Protein AF-A0A4R1FQ62-F1 (afdb_monomer)

Mean predicted aligned error: 11.01 Å

Sequence (201 aa):
MIPEVPPRLAVELVPKTRSQINLRSELPDREWKRLRGIVCEAAGNRCEICGDAGRRAPDCNAVWEYDDERLIQRLVRLEALCPACHAAKHIGPEIAQGRREQTVCHLAAVNGWTPQHTELYLERQFDQWSVRSTKQWTFDLAALARYGPPLPPSTRRKRCTECRELHPPDKLTAVAAKRLLCAGCRAQAPTDPATGDAPNV

Structure (mmCIF, N/CA/C/O backbone):
data_AF-A0A4R1FQ62-F1
#
_entry.id   AF-A0A4R1FQ62-F1
#
loop_
_atom_site.group_PDB
_atom_site.id
_atom_site.type_symbol
_atom_site.label_atom_id
_atom_site.label_alt_id
_atom_site.label_comp_id
_atom_site.label_asym_id
_atom_site.label_entity_id
_atom_site.label_seq_id
_atom_site.pdbx_PDB_ins_code
_atom_site.Cartn_x
_atom_site.Cartn_y
_atom_site.Cartn_z
_atom_site.occupancy
_atom_site.B_iso_or_equiv
_atom_site.auth_seq_id
_atom_site.auth_comp_id
_atom_site.auth_asym_id
_atom_site.auth_atom_id
_atom_site.pdbx_PDB_model_num
ATOM 1 N N . MET A 1 1 ? -8.699 -14.110 23.032 1.00 43.78 1 MET A N 1
ATOM 2 C CA . MET A 1 1 ? -8.241 -14.593 21.712 1.00 43.78 1 MET A CA 1
ATOM 3 C C . MET A 1 1 ? -8.837 -13.684 20.658 1.00 43.78 1 MET A C 1
ATOM 5 O O . MET A 1 1 ? -10.044 -13.489 20.682 1.00 43.78 1 MET A O 1
ATOM 9 N N . ILE A 1 2 ? -8.008 -13.066 19.817 1.00 52.41 2 ILE A N 1
ATOM 10 C CA . ILE A 1 2 ? -8.487 -12.262 18.685 1.00 52.41 2 ILE A CA 1
ATOM 11 C C . ILE A 1 2 ? -8.779 -13.265 17.560 1.00 52.41 2 ILE A C 1
ATOM 13 O O . ILE A 1 2 ? -7.860 -14.003 17.209 1.00 52.41 2 ILE A O 1
ATOM 17 N N . PRO A 1 3 ? -10.017 -13.380 17.056 1.00 47.44 3 PRO A N 1
ATOM 18 C CA . PRO A 1 3 ? -10.320 -14.305 15.970 1.00 47.44 3 PRO A CA 1
ATOM 19 C C . PRO A 1 3 ? -9.510 -13.933 14.718 1.00 47.44 3 PRO A C 1
ATOM 21 O O . PRO A 1 3 ? -9.460 -12.763 14.341 1.00 47.44 3 PRO A O 1
ATOM 24 N N . GLU A 1 4 ? -8.882 -14.927 14.080 1.00 65.62 4 GLU A N 1
ATOM 25 C CA . GLU A 1 4 ? -8.029 -14.789 12.884 1.00 65.62 4 GLU A CA 1
ATOM 26 C C . GLU A 1 4 ? -8.840 -14.552 11.598 1.00 65.62 4 GLU A C 1
ATOM 28 O O . GLU A 1 4 ? -8.621 -15.187 10.569 1.00 65.62 4 GLU A O 1
ATOM 33 N N . VAL A 1 5 ? -9.820 -13.650 11.634 1.00 74.31 5 VAL A N 1
ATOM 34 C CA . VAL A 1 5 ? -10.469 -13.198 10.401 1.00 74.31 5 VAL A CA 1
ATOM 35 C C . VAL A 1 5 ? -9.575 -12.122 9.786 1.00 74.31 5 VAL A C 1
ATOM 37 O O . VAL A 1 5 ? -9.301 -11.120 10.457 1.00 74.31 5 VAL A O 1
ATOM 40 N N . PRO A 1 6 ? -9.107 -12.291 8.536 1.00 85.00 6 PRO A N 1
ATOM 41 C CA . PRO A 1 6 ? -8.318 -11.267 7.871 1.00 85.00 6 PRO A CA 1
ATOM 42 C C . PRO A 1 6 ? -9.074 -9.931 7.844 1.00 85.00 6 PRO A C 1
ATOM 44 O O . PRO A 1 6 ? -10.283 -9.921 7.588 1.00 85.00 6 PRO A O 1
ATOM 47 N N . PRO A 1 7 ? -8.398 -8.796 8.095 1.00 92.88 7 PRO A N 1
ATOM 48 C CA . PRO A 1 7 ? -9.034 -7.492 7.990 1.00 92.88 7 PRO A CA 1
ATOM 49 C C . PRO A 1 7 ? -9.588 -7.265 6.587 1.00 92.88 7 PRO A C 1
ATOM 51 O O . PRO A 1 7 ? -8.945 -7.593 5.591 1.00 92.88 7 PRO A O 1
ATOM 54 N N . ARG A 1 8 ? -10.745 -6.606 6.507 1.00 95.31 8 ARG A N 1
ATOM 55 C CA . ARG A 1 8 ? -11.290 -6.122 5.235 1.00 95.31 8 ARG A CA 1
ATOM 56 C C . ARG A 1 8 ? -10.387 -5.042 4.628 1.00 95.31 8 ARG A C 1
ATOM 58 O O . ARG A 1 8 ? -10.142 -5.041 3.426 1.00 95.31 8 ARG A O 1
ATOM 65 N N . LEU A 1 9 ? -9.885 -4.135 5.464 1.00 96.62 9 LEU A N 1
ATOM 66 C CA . LEU A 1 9 ? -8.885 -3.121 5.146 1.00 96.62 9 LEU A CA 1
ATOM 67 C C . LEU A 1 9 ? -7.617 -3.400 5.950 1.00 96.62 9 LEU A C 1
ATOM 69 O O . LEU A 1 9 ? -7.556 -3.111 7.144 1.00 96.62 9 LEU A O 1
ATOM 73 N N . ALA A 1 10 ? -6.619 -3.975 5.285 1.00 95.44 10 ALA A N 1
ATOM 74 C CA . ALA A 1 10 ? -5.296 -4.194 5.852 1.00 95.44 10 ALA A CA 1
ATOM 75 C C . ALA A 1 10 ? -4.396 -2.968 5.646 1.00 95.44 10 ALA A C 1
ATOM 77 O O . ALA A 1 10 ? -4.440 -2.324 4.596 1.00 95.44 10 ALA A O 1
ATOM 78 N N . VAL A 1 11 ? -3.547 -2.689 6.631 1.00 94.81 11 VAL A N 1
ATOM 79 C CA . VAL A 1 11 ? -2.407 -1.780 6.499 1.00 94.81 11 VAL A CA 1
ATOM 80 C C . VAL A 1 11 ? -1.279 -2.517 5.770 1.00 94.81 11 VAL A C 1
ATOM 82 O O . VAL A 1 11 ? -0.979 -3.665 6.080 1.00 94.81 11 VAL A O 1
ATOM 85 N N . GLU A 1 12 ? -0.638 -1.851 4.813 1.00 90.88 12 GLU A N 1
ATOM 86 C CA . GLU A 1 12 ? 0.436 -2.394 3.977 1.00 90.88 12 GLU A CA 1
ATOM 87 C C . GLU A 1 12 ? 1.660 -1.474 4.049 1.00 90.88 12 GLU A C 1
ATOM 89 O O . GLU A 1 12 ? 1.946 -0.684 3.149 1.00 90.88 12 GLU A O 1
ATOM 94 N N . LEU A 1 13 ? 2.405 -1.562 5.153 1.00 89.81 13 LEU A N 1
ATOM 95 C CA . LEU A 1 13 ? 3.617 -0.766 5.326 1.00 89.81 13 LEU A CA 1
ATOM 96 C C . LEU A 1 13 ? 4.760 -1.315 4.463 1.00 89.81 13 LEU A C 1
ATOM 98 O O . LEU A 1 13 ? 5.290 -2.400 4.708 1.00 89.81 13 LEU A O 1
ATOM 102 N N . VAL A 1 14 ? 5.194 -0.526 3.481 1.00 86.75 14 VAL A N 1
ATOM 103 C CA . VAL A 1 14 ? 6.364 -0.845 2.652 1.00 86.75 14 VAL A CA 1
ATOM 104 C C . VAL A 1 14 ? 7.655 -0.647 3.470 1.00 86.75 14 VAL A C 1
ATOM 106 O O . VAL A 1 14 ? 7.826 0.421 4.073 1.00 86.75 14 VAL A O 1
ATOM 109 N N . PRO A 1 15 ? 8.588 -1.623 3.499 1.00 86.06 15 PRO A N 1
ATOM 110 C CA . PRO A 1 15 ? 9.855 -1.508 4.229 1.00 86.06 15 PRO A CA 1
ATOM 111 C C . PRO A 1 15 ? 10.639 -0.231 3.887 1.00 86.06 15 PRO A C 1
ATOM 113 O O . PRO A 1 15 ? 10.670 0.184 2.729 1.00 86.06 15 PRO A O 1
ATOM 116 N N . LYS A 1 16 ? 11.331 0.387 4.859 1.00 80.44 16 LYS A N 1
ATOM 117 C CA . LYS A 1 16 ? 12.087 1.647 4.646 1.00 80.44 16 LYS A CA 1
ATOM 118 C C . LYS A 1 16 ? 13.131 1.549 3.541 1.00 80.44 16 LYS A C 1
ATOM 120 O O . LYS A 1 16 ? 13.270 2.480 2.754 1.00 80.44 16 LYS A O 1
ATOM 125 N N . THR A 1 17 ? 13.830 0.419 3.450 1.00 71.81 17 THR A N 1
ATOM 126 C CA . THR A 1 17 ? 14.802 0.140 2.378 1.00 71.81 17 THR A CA 1
ATOM 127 C C . THR A 1 17 ? 14.170 0.184 0.985 1.00 71.81 17 THR A C 1
ATOM 129 O O . THR A 1 17 ? 14.881 0.276 -0.014 1.00 71.81 17 THR A O 1
ATOM 132 N N . ARG A 1 18 ? 12.834 0.155 0.910 1.00 68.81 18 ARG A N 1
ATOM 133 C CA . ARG A 1 18 ? 12.030 0.173 -0.309 1.00 68.81 18 ARG A CA 1
ATOM 134 C C . ARG A 1 18 ? 11.031 1.329 -0.397 1.00 68.81 18 ARG A C 1
ATOM 136 O O . ARG A 1 18 ? 10.390 1.469 -1.428 1.00 68.81 18 ARG A O 1
ATOM 143 N N . SER A 1 19 ? 10.930 2.217 0.594 1.00 59.12 19 SER A N 1
ATOM 144 C CA . SER A 1 19 ? 9.923 3.294 0.584 1.00 59.12 19 SER A CA 1
ATOM 145 C C . SER A 1 19 ? 10.127 4.329 -0.535 1.00 59.12 19 SER A C 1
ATOM 147 O O . SER A 1 19 ? 9.181 5.009 -0.927 1.00 59.12 19 SER A O 1
ATOM 149 N N . GLN A 1 20 ? 11.347 4.429 -1.080 1.00 48.03 20 GLN A N 1
ATOM 150 C CA . GLN A 1 20 ? 11.678 5.296 -2.219 1.00 48.03 20 GLN A CA 1
ATOM 151 C 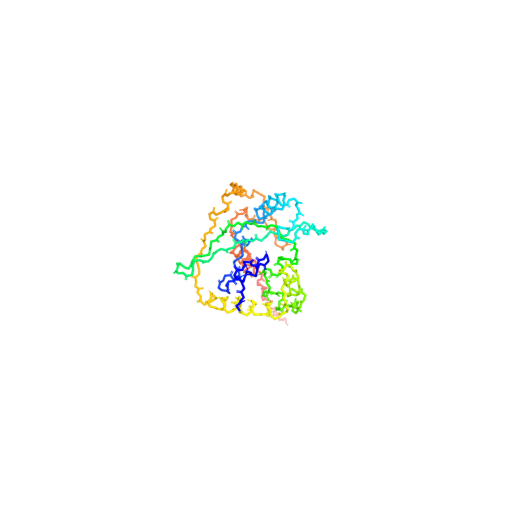C . GLN A 1 20 ? 11.382 4.660 -3.590 1.00 48.03 20 GLN A C 1
ATOM 153 O O . GLN A 1 20 ? 11.403 5.371 -4.593 1.00 48.03 20 GLN A O 1
ATOM 158 N N . ILE A 1 21 ? 11.109 3.349 -3.637 1.00 53.91 21 ILE A N 1
ATOM 159 C CA . ILE A 1 21 ? 10.811 2.577 -4.849 1.00 53.91 21 ILE A CA 1
ATOM 160 C C . ILE A 1 21 ? 9.346 2.146 -4.759 1.00 53.91 21 ILE A C 1
ATOM 162 O O . ILE A 1 21 ? 9.010 1.130 -4.157 1.00 53.91 21 ILE A O 1
ATOM 166 N N . ASN A 1 22 ? 8.449 2.954 -5.320 1.00 67.19 22 ASN A N 1
ATOM 167 C CA . ASN A 1 22 ? 7.049 2.571 -5.479 1.00 67.19 22 ASN A CA 1
ATOM 168 C C . ASN A 1 22 ? 6.823 2.061 -6.909 1.00 67.19 22 ASN A C 1
ATOM 170 O O . ASN A 1 22 ? 7.523 2.452 -7.836 1.00 67.19 22 ASN A O 1
ATOM 174 N N . LEU A 1 23 ? 5.829 1.194 -7.124 1.00 74.56 23 LEU A N 1
ATOM 175 C CA . LEU A 1 23 ? 5.559 0.652 -8.466 1.00 74.56 23 LEU A CA 1
ATOM 176 C C . LEU A 1 23 ? 5.352 1.758 -9.514 1.00 74.56 23 LEU A C 1
ATOM 178 O O . LEU A 1 23 ? 5.747 1.623 -10.668 1.00 74.56 23 LEU A O 1
ATOM 182 N N . ARG A 1 24 ? 4.784 2.890 -9.091 1.00 76.44 24 ARG A N 1
ATOM 183 C CA . ARG A 1 24 ? 4.620 4.078 -9.927 1.00 76.44 24 ARG A CA 1
ATOM 184 C C . ARG A 1 24 ? 5.957 4.693 -10.368 1.00 76.44 24 ARG A C 1
ATOM 186 O O . ARG A 1 24 ? 6.011 5.215 -11.472 1.00 76.44 24 ARG A O 1
ATOM 193 N N . SER A 1 25 ? 7.012 4.663 -9.554 1.00 74.81 25 SER A N 1
ATOM 194 C CA . SER A 1 25 ? 8.337 5.197 -9.903 1.00 74.81 25 SER A CA 1
ATOM 195 C C . SER A 1 25 ? 9.124 4.264 -10.821 1.00 74.81 25 SER A C 1
ATOM 197 O O . SER A 1 25 ? 10.005 4.722 -11.551 1.00 74.81 25 SER A O 1
ATOM 199 N N . GLU A 1 26 ? 8.777 2.977 -10.820 1.00 75.69 26 GLU A N 1
ATOM 200 C CA . GLU A 1 26 ? 9.368 1.965 -11.701 1.00 75.69 26 GLU A CA 1
ATOM 201 C C . GLU A 1 26 ? 8.741 1.941 -13.101 1.00 75.69 26 GLU A C 1
ATOM 203 O O . GLU A 1 26 ? 9.314 1.377 -14.032 1.00 75.69 26 GLU A O 1
ATOM 208 N N . LEU A 1 27 ? 7.584 2.584 -13.280 1.00 77.56 27 LEU A N 1
ATOM 209 C CA . LEU A 1 27 ? 6.846 2.594 -14.539 1.00 77.56 27 LEU A CA 1
ATOM 210 C C . LEU A 1 27 ? 6.807 3.996 -15.165 1.00 77.56 27 LEU A C 1
ATOM 212 O O . LEU A 1 27 ? 6.726 4.999 -14.455 1.00 77.56 27 LEU A O 1
ATOM 216 N N . PRO A 1 28 ? 6.797 4.107 -16.507 1.00 79.19 28 PRO A N 1
ATOM 217 C CA . PRO A 1 28 ? 6.480 5.369 -17.165 1.00 79.19 28 PRO A CA 1
ATOM 218 C C . PRO A 1 28 ? 5.095 5.881 -16.744 1.00 79.19 28 PRO A C 1
ATOM 220 O O . PRO A 1 28 ? 4.142 5.107 -16.659 1.00 79.19 28 PRO A O 1
ATOM 223 N N . ASP A 1 29 ? 4.932 7.200 -16.589 1.00 81.25 29 ASP A N 1
ATOM 224 C CA . ASP A 1 29 ? 3.647 7.816 -16.203 1.00 81.25 29 ASP A CA 1
ATOM 225 C C . ASP A 1 29 ? 2.470 7.359 -17.080 1.00 81.25 29 ASP A C 1
ATOM 227 O O . ASP A 1 29 ? 1.344 7.212 -16.606 1.00 81.25 29 ASP A O 1
ATOM 231 N N . ARG A 1 30 ? 2.715 7.172 -18.384 1.00 84.31 30 ARG A N 1
ATOM 232 C CA . ARG A 1 30 ? 1.698 6.726 -19.348 1.00 84.31 30 ARG A CA 1
ATOM 233 C C . ARG A 1 30 ? 1.251 5.294 -19.060 1.00 84.31 30 ARG A C 1
ATOM 235 O O . ARG A 1 30 ? 0.060 5.008 -19.147 1.00 84.31 30 ARG A O 1
ATOM 242 N N . GLU A 1 31 ? 2.194 4.437 -18.691 1.00 85.94 31 GLU A N 1
ATOM 243 C CA . GLU A 1 31 ? 1.923 3.053 -18.324 1.00 85.94 31 GLU A CA 1
ATOM 244 C C . GLU A 1 31 ? 1.170 2.985 -16.997 1.00 85.94 31 GLU A C 1
ATOM 246 O O . GLU A 1 31 ? 0.127 2.343 -16.917 1.00 85.94 31 GLU A O 1
ATOM 251 N N . TRP A 1 32 ? 1.599 3.753 -15.991 1.00 88.31 32 TRP A N 1
ATOM 252 C CA . TRP A 1 32 ? 0.876 3.843 -14.722 1.00 88.31 32 TRP A CA 1
ATOM 253 C C . TRP A 1 32 ? -0.571 4.322 -14.906 1.00 88.31 32 TRP A C 1
ATOM 255 O O . TRP A 1 32 ? -1.501 3.750 -14.340 1.00 88.31 32 TRP A O 1
ATOM 265 N N . LYS A 1 33 ? -0.788 5.348 -15.741 1.00 89.81 33 LYS A N 1
ATOM 266 C CA . LYS A 1 33 ? -2.138 5.837 -16.065 1.00 89.81 33 LYS A CA 1
ATOM 267 C C . LYS A 1 33 ? -2.988 4.780 -16.765 1.00 89.81 33 LYS A C 1
ATOM 269 O O . LYS A 1 33 ? -4.169 4.676 -16.444 1.00 89.81 33 LYS A O 1
ATOM 274 N N . ARG A 1 34 ? -2.407 4.006 -17.691 1.00 92.06 34 ARG A N 1
ATOM 275 C CA . ARG A 1 34 ? -3.094 2.895 -18.367 1.00 92.06 34 ARG A CA 1
ATOM 276 C C . ARG A 1 34 ? -3.533 1.834 -17.362 1.00 92.06 34 ARG A C 1
ATOM 278 O O . ARG A 1 34 ? -4.709 1.489 -17.334 1.00 92.06 34 ARG A O 1
ATOM 285 N N . LEU A 1 35 ? -2.607 1.362 -16.527 1.00 92.44 35 LEU A N 1
ATOM 286 C CA . LEU A 1 35 ? -2.876 0.342 -15.513 1.00 92.44 35 LEU A CA 1
ATOM 287 C C . LEU A 1 35 ? -3.952 0.802 -14.528 1.00 92.44 35 LEU A C 1
ATOM 289 O O . LEU A 1 35 ? -4.921 0.082 -14.304 1.00 92.44 35 LEU A O 1
ATOM 293 N N . ARG A 1 36 ? -3.841 2.036 -14.016 1.00 93.31 36 ARG A N 1
ATOM 294 C CA . ARG A 1 36 ? -4.876 2.632 -13.163 1.00 93.31 36 ARG A CA 1
ATOM 295 C C . ARG A 1 36 ? -6.236 2.664 -13.860 1.00 93.31 36 ARG A C 1
ATOM 297 O O . ARG A 1 36 ? -7.226 2.338 -13.225 1.00 93.31 36 ARG A O 1
ATOM 304 N N . GLY A 1 37 ? -6.291 3.051 -15.137 1.00 92.94 37 GLY A N 1
ATOM 305 C CA . GLY A 1 37 ? -7.535 3.072 -15.911 1.00 92.94 37 GLY A CA 1
ATOM 306 C C . GLY A 1 37 ? -8.213 1.704 -15.951 1.00 92.94 37 GLY A C 1
ATOM 307 O O . GLY A 1 37 ? -9.368 1.599 -15.559 1.00 92.94 37 GLY A O 1
ATOM 308 N N . ILE A 1 38 ? -7.460 0.661 -16.317 1.00 94.38 38 ILE A N 1
ATOM 309 C CA . ILE A 1 38 ? -7.949 -0.728 -16.368 1.00 94.38 38 ILE A CA 1
ATOM 310 C C . ILE A 1 38 ? -8.510 -1.163 -15.011 1.00 94.38 38 ILE A C 1
ATOM 312 O O . ILE A 1 38 ? -9.606 -1.708 -14.935 1.00 94.38 38 ILE A O 1
ATOM 316 N N . VAL A 1 39 ? -7.760 -0.915 -13.936 1.00 95.69 39 VAL A N 1
ATOM 317 C CA . VAL A 1 39 ? -8.125 -1.345 -12.580 1.00 95.69 39 VAL A CA 1
ATOM 318 C C . VAL A 1 39 ? -9.359 -0.597 -12.075 1.00 95.69 39 VAL A C 1
ATOM 320 O O . VAL A 1 39 ? -10.301 -1.220 -11.594 1.00 95.69 39 VAL A O 1
ATOM 323 N N . CYS A 1 40 ? -9.397 0.731 -12.219 1.00 94.25 40 CYS A N 1
ATOM 324 C CA . CYS A 1 40 ? -10.543 1.531 -11.790 1.00 94.25 40 CYS A CA 1
ATOM 325 C C . CYS A 1 40 ? -11.810 1.208 -12.591 1.00 94.25 40 CYS A C 1
ATOM 327 O O . CYS A 1 40 ? -12.888 1.154 -12.006 1.00 94.25 40 CYS A O 1
ATOM 329 N N . GLU A 1 41 ? -11.696 0.988 -13.903 1.00 94.56 41 GLU A N 1
ATOM 330 C CA . GLU A 1 41 ? -12.830 0.618 -14.754 1.00 94.56 41 GLU A CA 1
ATOM 331 C C . GLU A 1 41 ? -13.373 -0.767 -14.395 1.00 94.56 41 GLU A C 1
ATOM 333 O O . GLU A 1 41 ? -14.579 -0.911 -14.193 1.00 94.56 41 GLU A O 1
ATOM 338 N N . ALA A 1 42 ? -12.492 -1.756 -14.206 1.00 95.44 42 ALA A N 1
ATOM 339 C CA . ALA A 1 42 ? -12.875 -3.096 -13.764 1.00 95.44 42 ALA A CA 1
ATOM 340 C C . ALA A 1 42 ? -13.583 -3.088 -12.396 1.00 95.44 42 ALA A C 1
ATOM 342 O O . ALA A 1 42 ? -14.499 -3.875 -12.171 1.00 95.44 42 ALA A O 1
ATOM 343 N N . ALA A 1 43 ? -13.212 -2.164 -11.504 1.00 95.88 43 ALA A N 1
ATOM 344 C CA . ALA A 1 43 ? -13.868 -1.960 -10.212 1.00 95.88 43 ALA A CA 1
ATOM 345 C C . ALA A 1 43 ? -15.157 -1.109 -10.289 1.00 95.88 43 ALA A C 1
ATOM 347 O O . ALA A 1 43 ? -15.688 -0.690 -9.258 1.00 95.88 43 ALA A O 1
ATOM 348 N N . GLY A 1 44 ? -15.654 -0.777 -11.487 1.00 95.50 44 GLY A N 1
ATOM 349 C CA . GLY A 1 44 ? -16.833 0.079 -11.661 1.00 95.50 44 GLY A CA 1
ATOM 350 C C . GLY A 1 44 ? -16.642 1.494 -11.102 1.00 95.50 44 GLY A C 1
ATOM 351 O O . GLY A 1 44 ? -17.607 2.126 -10.672 1.00 95.50 44 GLY A O 1
ATOM 352 N N . ASN A 1 45 ? -15.396 1.979 -11.072 1.00 95.00 45 ASN A N 1
ATOM 353 C CA . ASN A 1 45 ? -14.964 3.228 -10.441 1.00 95.00 45 ASN A CA 1
ATOM 354 C C . ASN A 1 45 ? -15.352 3.343 -8.957 1.00 95.00 45 ASN A C 1
ATOM 356 O O . ASN A 1 45 ? -15.660 4.431 -8.470 1.00 95.00 45 ASN A O 1
ATOM 360 N N . ARG A 1 46 ? -15.315 2.225 -8.227 1.00 96.50 46 ARG A N 1
ATOM 361 C CA . ARG A 1 46 ? -15.571 2.165 -6.784 1.00 96.50 46 ARG A CA 1
ATOM 362 C C . ARG A 1 46 ? -14.377 1.587 -6.044 1.00 96.50 46 ARG A C 1
ATOM 364 O O . ARG A 1 46 ? -13.563 0.869 -6.612 1.00 96.50 46 ARG A O 1
ATOM 371 N N . CYS A 1 47 ? -14.280 1.914 -4.762 1.00 97.31 47 CYS A N 1
ATOM 372 C CA . CYS A 1 47 ? -13.322 1.288 -3.867 1.00 97.31 47 CYS A CA 1
ATOM 373 C C . CYS A 1 47 ? -13.630 -0.209 -3.736 1.00 97.31 47 CYS A C 1
ATOM 375 O O . CYS A 1 47 ? -14.711 -0.568 -3.274 1.00 97.31 47 CYS A O 1
ATOM 377 N N . GLU A 1 48 ? -12.671 -1.070 -4.063 1.00 97.69 48 GLU A N 1
ATOM 378 C CA . GLU A 1 48 ? -12.800 -2.526 -3.910 1.00 97.69 48 GLU A CA 1
ATOM 379 C C . GLU A 1 48 ? -12.930 -2.953 -2.441 1.00 97.69 48 GLU A C 1
ATOM 381 O O . GLU A 1 48 ? -13.465 -4.018 -2.145 1.00 97.69 48 GLU A O 1
ATOM 386 N N . ILE A 1 49 ? -12.479 -2.109 -1.506 1.00 96.88 49 ILE A N 1
ATOM 387 C CA . ILE A 1 49 ? -12.541 -2.396 -0.072 1.00 96.88 49 ILE A CA 1
ATOM 388 C C . ILE A 1 49 ? -13.867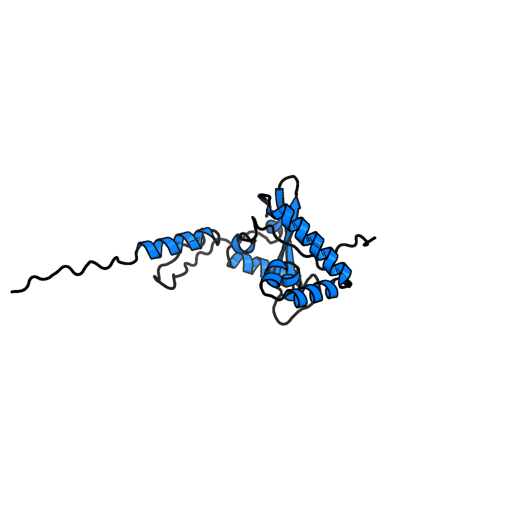 -1.941 0.523 1.00 96.88 49 ILE A C 1
ATOM 390 O O . ILE A 1 49 ? -14.632 -2.769 1.010 1.00 96.88 49 ILE A O 1
ATOM 394 N N . CYS A 1 50 ? -14.162 -0.639 0.521 1.00 96.62 50 CYS A N 1
ATOM 395 C CA . CYS A 1 50 ? -15.336 -0.095 1.213 1.00 96.62 50 CYS A CA 1
ATOM 396 C C . CYS A 1 50 ? -16.559 0.121 0.305 1.00 96.62 50 CYS A C 1
ATOM 398 O O . CYS A 1 50 ? -17.642 0.385 0.817 1.00 96.62 50 CYS A O 1
ATOM 400 N N . GLY A 1 51 ? -16.416 0.002 -1.020 1.00 95.62 51 GLY A N 1
ATOM 401 C CA . GLY A 1 51 ? -17.494 0.226 -1.994 1.00 95.62 51 GLY A CA 1
ATOM 402 C C . GLY A 1 51 ? -17.778 1.696 -2.329 1.00 95.62 51 GLY A C 1
ATOM 403 O O . GLY A 1 51 ? -18.627 1.976 -3.182 1.00 95.62 51 GLY A O 1
ATOM 404 N N . ASP A 1 52 ? -17.080 2.640 -1.688 1.00 93.56 52 ASP A N 1
ATOM 405 C CA . ASP A 1 52 ? -17.265 4.073 -1.922 1.00 93.56 52 ASP A CA 1
ATOM 406 C C . ASP A 1 52 ? -16.914 4.451 -3.371 1.00 93.56 52 ASP A C 1
ATOM 408 O O . ASP A 1 52 ? -15.840 4.113 -3.871 1.00 93.56 52 ASP A O 1
ATOM 412 N N . ALA A 1 53 ? -17.828 5.155 -4.041 1.00 88.69 53 ALA A N 1
ATOM 413 C CA . ALA A 1 53 ? -17.597 5.725 -5.369 1.00 88.69 53 ALA A CA 1
ATOM 414 C C . ALA A 1 53 ? -16.862 7.071 -5.302 1.00 88.69 53 ALA A C 1
ATOM 416 O O . ALA A 1 53 ? -16.243 7.487 -6.279 1.00 88.69 53 ALA A O 1
ATOM 417 N N . GLY A 1 54 ? -16.930 7.761 -4.158 1.00 82.69 54 GLY A N 1
ATOM 418 C CA . GLY A 1 54 ? -16.377 9.094 -3.979 1.00 82.69 54 GLY A CA 1
ATOM 419 C C . GLY A 1 54 ? -16.861 10.112 -5.023 1.00 82.69 54 GLY A C 1
ATOM 420 O O . GLY A 1 54 ? -17.806 9.900 -5.779 1.00 82.69 54 GLY A O 1
ATOM 421 N N . ARG A 1 55 ? -16.191 11.270 -5.058 1.00 80.50 55 ARG A N 1
ATOM 422 C CA . ARG A 1 55 ? -16.357 12.293 -6.118 1.00 80.50 55 ARG A CA 1
ATOM 423 C C . ARG A 1 55 ? -15.253 12.242 -7.173 1.00 80.50 55 ARG A C 1
ATOM 425 O O . ARG A 1 55 ? -15.346 12.900 -8.204 1.00 80.50 55 ARG A O 1
ATOM 432 N N . ARG A 1 56 ? -14.163 11.540 -6.873 1.00 83.25 56 ARG A N 1
ATOM 433 C CA . ARG A 1 56 ? -12.985 11.392 -7.728 1.00 83.25 56 ARG A CA 1
ATOM 434 C C . ARG A 1 56 ? -12.782 9.909 -7.985 1.00 83.25 56 ARG A C 1
ATOM 436 O O . ARG A 1 56 ? -13.054 9.105 -7.100 1.00 83.25 56 ARG A O 1
ATOM 443 N N . ALA A 1 57 ? -12.273 9.580 -9.168 1.00 83.31 57 ALA A N 1
ATOM 444 C CA . ALA A 1 57 ? -11.934 8.205 -9.509 1.00 83.31 57 ALA A CA 1
ATOM 445 C C . ALA A 1 57 ? -10.952 7.606 -8.477 1.00 83.31 57 ALA A C 1
ATOM 447 O O . ALA A 1 57 ? -10.056 8.340 -8.038 1.00 83.31 57 ALA A O 1
ATOM 448 N N . PRO A 1 58 ? -11.074 6.308 -8.141 1.00 93.06 58 PRO A N 1
ATOM 449 C CA . PRO A 1 58 ? -10.208 5.642 -7.171 1.00 93.06 58 PRO A CA 1
ATOM 450 C C . PRO A 1 58 ? -8.710 5.798 -7.468 1.00 93.06 58 PRO A C 1
ATOM 452 O O . PRO A 1 58 ? -8.281 5.987 -8.612 1.00 93.06 58 PRO A O 1
ATOM 455 N N . ASP A 1 59 ? -7.892 5.702 -6.432 1.00 91.75 59 ASP A N 1
ATOM 456 C CA . ASP A 1 59 ? -6.455 5.509 -6.560 1.00 91.75 59 ASP A CA 1
ATOM 457 C C . ASP A 1 59 ? -6.147 4.045 -6.892 1.00 91.75 59 ASP A C 1
ATOM 459 O O . ASP A 1 59 ? -6.947 3.152 -6.625 1.00 91.75 59 ASP A O 1
ATOM 463 N N . CYS A 1 60 ? -4.987 3.799 -7.501 1.00 92.62 60 CYS A N 1
ATOM 464 C CA . CYS A 1 60 ? -4.518 2.451 -7.814 1.00 92.62 60 CYS A CA 1
ATOM 465 C C . CYS A 1 60 ? -3.461 2.050 -6.787 1.00 92.62 60 CYS A C 1
ATOM 467 O O . CYS A 1 60 ? -2.364 2.613 -6.792 1.00 92.62 60 CYS A O 1
ATOM 469 N N . ASN A 1 61 ? -3.781 1.083 -5.931 1.00 93.75 61 ASN A N 1
ATOM 470 C CA . ASN A 1 61 ? -2.839 0.497 -4.987 1.00 93.75 61 ASN A CA 1
ATOM 471 C C . ASN A 1 61 ? -2.172 -0.746 -5.587 1.00 93.75 61 ASN A C 1
ATOM 473 O O . ASN A 1 61 ? -2.792 -1.488 -6.348 1.00 93.75 61 ASN A O 1
ATOM 477 N N . ALA A 1 62 ? -0.910 -0.973 -5.231 1.00 91.75 62 ALA A N 1
ATOM 478 C CA . ALA A 1 62 ? -0.208 -2.217 -5.513 1.00 91.75 62 ALA A CA 1
ATOM 479 C C . ALA A 1 62 ? -0.270 -3.112 -4.272 1.00 91.75 62 ALA A C 1
ATOM 481 O O . ALA A 1 62 ? 0.218 -2.712 -3.219 1.00 91.75 62 ALA A O 1
ATOM 482 N N . VAL A 1 63 ? -0.853 -4.302 -4.414 1.00 92.56 63 VAL A N 1
ATOM 483 C CA . VAL A 1 63 ? -0.972 -5.295 -3.341 1.00 92.56 63 VAL A CA 1
ATOM 484 C C . VAL A 1 63 ? 0.259 -6.190 -3.358 1.00 92.56 63 VAL A C 1
ATOM 486 O O . VAL A 1 63 ? 0.578 -6.783 -4.395 1.00 92.56 63 VAL A O 1
ATOM 489 N N . TRP A 1 64 ? 0.928 -6.308 -2.213 1.00 91.44 64 TRP A N 1
ATOM 490 C CA . TRP A 1 64 ? 2.195 -7.027 -2.080 1.00 91.44 64 TRP A CA 1
ATOM 491 C C . TRP A 1 64 ? 2.084 -8.250 -1.179 1.00 91.44 64 TRP A C 1
ATOM 493 O O . TRP A 1 64 ? 1.436 -8.216 -0.137 1.00 91.44 64 TRP A O 1
ATOM 503 N N . GLU A 1 65 ? 2.809 -9.293 -1.554 1.00 92.19 65 GLU A N 1
ATOM 504 C CA . GLU A 1 65 ? 3.153 -10.424 -0.701 1.00 92.19 65 GLU A CA 1
ATOM 505 C C . GLU A 1 65 ? 4.655 -10.379 -0.400 1.00 92.19 65 GLU A C 1
ATOM 507 O O . GLU A 1 65 ? 5.453 -9.926 -1.228 1.00 92.19 65 GLU A O 1
ATOM 512 N N . TYR A 1 66 ? 5.042 -10.830 0.791 1.00 91.50 66 TYR A N 1
ATOM 513 C CA . TYR A 1 66 ? 6.427 -10.820 1.249 1.00 91.50 66 TYR A CA 1
ATOM 514 C C . TYR A 1 66 ? 6.863 -12.238 1.616 1.00 91.50 66 TYR A C 1
ATOM 516 O O . TYR A 1 66 ? 6.340 -12.825 2.560 1.00 91.50 66 TYR A O 1
ATOM 524 N N . ASP A 1 67 ? 7.849 -12.755 0.890 1.00 93.44 67 ASP A N 1
ATOM 525 C CA . ASP A 1 67 ? 8.594 -13.959 1.247 1.00 93.44 67 ASP A CA 1
ATOM 526 C C . ASP A 1 67 ? 9.779 -13.540 2.127 1.00 93.44 67 ASP A C 1
ATOM 528 O O . ASP A 1 67 ? 10.811 -13.074 1.637 1.00 93.44 67 ASP A O 1
ATOM 532 N N . ASP A 1 68 ? 9.591 -13.623 3.443 1.00 92.31 68 ASP A N 1
ATOM 533 C CA . ASP A 1 68 ? 10.556 -13.175 4.450 1.00 92.31 68 ASP A CA 1
ATOM 534 C C . ASP A 1 68 ? 11.830 -14.032 4.532 1.00 92.31 68 ASP A C 1
ATOM 536 O O . ASP A 1 68 ? 12.824 -13.551 5.091 1.00 92.31 68 ASP A O 1
ATOM 540 N N . GLU A 1 69 ? 11.802 -15.255 3.991 1.00 93.94 69 GLU A N 1
ATOM 541 C CA . GLU A 1 69 ? 12.935 -16.187 3.947 1.00 93.94 69 GLU A CA 1
ATOM 542 C C . GLU A 1 69 ? 13.818 -15.915 2.730 1.00 93.94 69 GLU A C 1
ATOM 544 O O . GLU A 1 69 ? 15.034 -15.768 2.853 1.00 93.94 69 GLU A O 1
ATOM 549 N N . ARG A 1 70 ? 13.203 -15.798 1.547 1.00 93.88 70 ARG A N 1
ATOM 550 C CA . ARG A 1 70 ? 13.908 -15.516 0.285 1.00 93.88 70 ARG A CA 1
ATOM 551 C C . ARG A 1 70 ? 14.118 -14.028 0.036 1.00 93.88 70 ARG A C 1
ATOM 553 O O . ARG A 1 70 ? 14.794 -13.661 -0.923 1.00 93.88 70 ARG A O 1
ATOM 560 N N . LEU A 1 71 ? 13.542 -13.178 0.884 1.00 92.62 71 LEU A N 1
ATOM 561 C CA . LEU A 1 71 ? 13.578 -11.722 0.779 1.00 92.62 71 LEU A CA 1
ATOM 562 C C . LEU A 1 71 ? 13.003 -11.228 -0.555 1.00 92.62 71 LEU A C 1
ATOM 564 O O . LEU A 1 71 ? 13.592 -10.381 -1.231 1.00 92.62 71 LEU A O 1
ATOM 568 N N . ILE A 1 72 ? 11.837 -11.750 -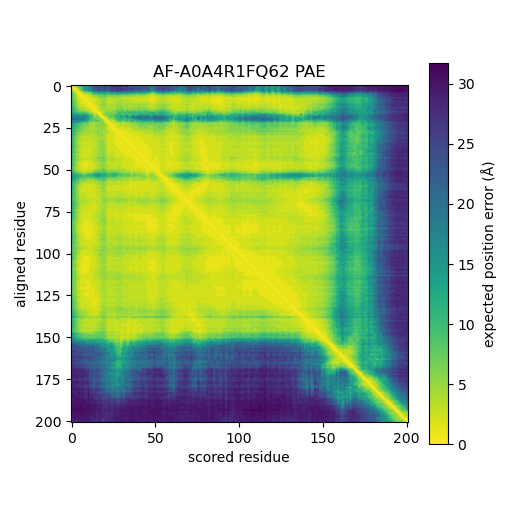0.946 1.00 90.25 72 ILE A N 1
ATOM 569 C CA . ILE A 1 72 ? 11.141 -11.370 -2.186 1.00 90.25 72 ILE A CA 1
ATOM 570 C C . ILE A 1 72 ? 9.868 -10.596 -1.844 1.00 90.25 72 ILE A C 1
ATOM 572 O O . ILE A 1 72 ? 9.012 -11.078 -1.109 1.00 90.25 72 ILE A O 1
ATOM 576 N N . GLN A 1 73 ? 9.728 -9.401 -2.412 1.00 89.75 73 GLN A N 1
ATOM 577 C CA . GLN A 1 73 ? 8.487 -8.635 -2.432 1.00 89.75 73 GLN A CA 1
ATOM 578 C C . GLN A 1 73 ? 7.794 -8.881 -3.777 1.00 89.75 73 GLN A C 1
ATOM 580 O O . GLN A 1 73 ? 8.264 -8.433 -4.828 1.00 89.75 73 GLN A O 1
ATOM 585 N N . ARG A 1 74 ? 6.680 -9.612 -3.754 1.00 90.06 74 ARG A N 1
ATOM 586 C CA . ARG A 1 74 ? 5.939 -10.017 -4.951 1.00 90.06 74 ARG A CA 1
ATOM 587 C C . ARG A 1 74 ? 4.692 -9.165 -5.127 1.00 90.06 74 ARG A C 1
ATOM 589 O O . ARG A 1 74 ? 3.870 -9.057 -4.220 1.00 90.06 74 ARG A O 1
ATOM 596 N N . LEU A 1 75 ? 4.530 -8.582 -6.312 1.00 90.69 75 LEU A N 1
ATOM 597 C CA . LEU A 1 75 ? 3.274 -7.957 -6.705 1.00 90.69 75 LEU A CA 1
ATOM 598 C C . LEU A 1 75 ? 2.228 -9.056 -6.877 1.00 90.69 75 LEU A C 1
ATOM 600 O O . LEU A 1 75 ? 2.394 -9.946 -7.708 1.00 90.69 75 LEU A O 1
ATOM 604 N N . VAL A 1 76 ? 1.135 -8.973 -6.129 1.00 93.94 76 VAL A N 1
ATOM 605 C CA . VAL A 1 76 ? 0.019 -9.918 -6.244 1.00 93.94 76 VAL A CA 1
ATOM 606 C C . VAL A 1 76 ? -0.968 -9.430 -7.289 1.00 93.94 76 VAL A C 1
ATOM 608 O O . VAL A 1 76 ? -1.352 -10.182 -8.185 1.00 93.94 76 VAL A O 1
ATOM 611 N N . ARG A 1 77 ? -1.393 -8.170 -7.169 1.00 94.75 77 ARG A N 1
ATOM 612 C CA . ARG A 1 77 ? -2.321 -7.490 -8.078 1.00 94.75 77 ARG A CA 1
ATOM 613 C C . ARG A 1 77 ? -2.300 -5.983 -7.830 1.00 94.75 77 ARG A C 1
ATOM 615 O O . ARG A 1 77 ? -1.749 -5.508 -6.843 1.00 94.75 77 ARG A O 1
ATOM 622 N N . LEU A 1 78 ? -2.944 -5.251 -8.721 1.00 95.00 78 LEU A N 1
ATOM 623 C CA . LEU A 1 78 ? -3.383 -3.883 -8.495 1.00 95.00 78 LEU A CA 1
ATOM 624 C C . LEU A 1 78 ? -4.840 -3.874 -8.027 1.00 95.00 78 LEU A C 1
ATOM 626 O O . LEU A 1 78 ? -5.600 -4.783 -8.374 1.00 95.00 78 LEU A O 1
ATOM 630 N N . GLU A 1 79 ? -5.219 -2.846 -7.278 1.00 96.12 79 GLU A N 1
ATOM 631 C CA . GLU A 1 79 ? -6.587 -2.657 -6.792 1.00 96.12 79 GLU A CA 1
ATOM 632 C C . GLU A 1 79 ? -6.991 -1.176 -6.762 1.00 96.12 79 GLU A C 1
ATOM 634 O O . GLU A 1 79 ? -6.147 -0.291 -6.597 1.00 96.12 79 GLU A O 1
ATOM 639 N N . ALA A 1 80 ? -8.283 -0.902 -6.918 1.00 97.19 80 ALA A N 1
ATOM 640 C CA . ALA A 1 80 ? -8.871 0.429 -6.900 1.00 97.19 80 ALA A CA 1
ATOM 641 C C . ALA A 1 80 ? -9.358 0.789 -5.489 1.00 97.19 80 ALA A C 1
ATOM 643 O O . ALA A 1 80 ? -10.258 0.146 -4.950 1.00 97.19 80 ALA A O 1
ATOM 644 N N . LEU A 1 81 ? -8.805 1.847 -4.891 1.00 97.00 81 LEU A N 1
ATOM 645 C CA . LEU A 1 81 ? -9.138 2.287 -3.533 1.00 97.00 81 LEU A CA 1
ATOM 646 C C . LE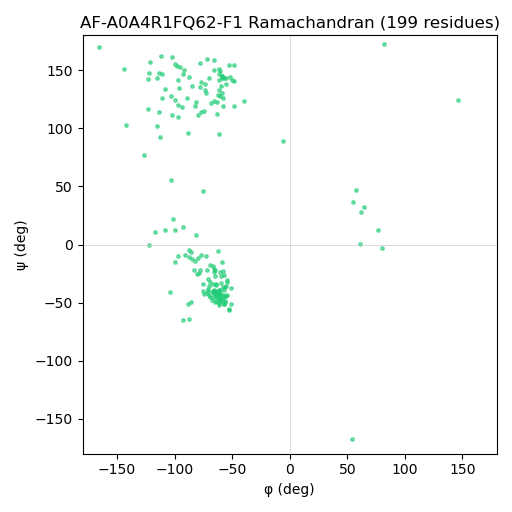U A 1 81 ? -9.627 3.733 -3.504 1.00 97.00 81 LEU A C 1
ATOM 648 O O . LEU A 1 81 ? -9.088 4.594 -4.196 1.00 97.00 81 LEU A O 1
ATOM 652 N N . CYS A 1 82 ? -10.606 4.043 -2.652 1.00 96.25 82 CYS A N 1
ATOM 653 C CA . CYS A 1 82 ? -10.885 5.444 -2.341 1.00 96.25 82 CYS A CA 1
ATOM 654 C C . CYS A 1 82 ? -9.693 6.066 -1.583 1.00 96.25 82 CYS A C 1
ATOM 656 O O . CYS A 1 82 ? -8.934 5.334 -0.937 1.00 96.25 82 CYS A O 1
ATOM 658 N N . PRO A 1 83 ? -9.544 7.405 -1.588 1.00 93.88 83 PRO A N 1
ATOM 659 C CA . PRO A 1 83 ? -8.415 8.068 -0.935 1.00 93.88 83 PRO A CA 1
ATOM 660 C C . PRO A 1 83 ? -8.254 7.708 0.548 1.00 93.88 83 PRO A C 1
ATOM 662 O O . PRO A 1 83 ? -7.132 7.562 1.019 1.00 93.88 83 PRO A O 1
ATOM 665 N N . ALA A 1 84 ? -9.357 7.511 1.278 1.00 95.56 84 ALA A N 1
ATOM 666 C CA . ALA A 1 84 ? -9.318 7.151 2.695 1.00 95.56 84 ALA A CA 1
ATOM 667 C C . ALA A 1 84 ? -8.815 5.712 2.927 1.00 95.56 84 ALA A C 1
ATOM 669 O O . ALA A 1 84 ? -7.956 5.495 3.780 1.00 95.56 84 ALA A O 1
ATOM 670 N N . CYS A 1 85 ? -9.277 4.738 2.130 1.00 97.12 85 CYS A N 1
ATOM 671 C CA . CYS A 1 85 ? -8.758 3.366 2.180 1.00 97.12 85 CYS A CA 1
ATOM 672 C C . CYS A 1 85 ? -7.290 3.315 1.743 1.00 97.12 85 CYS A C 1
ATOM 674 O O . CYS A 1 85 ? -6.490 2.626 2.368 1.00 97.12 85 CYS A O 1
ATOM 676 N N . HIS A 1 86 ? -6.919 4.069 0.705 1.00 95.06 86 HIS A N 1
ATOM 677 C CA . HIS A 1 86 ? -5.537 4.155 0.238 1.00 95.06 86 HIS A CA 1
ATOM 678 C C . HIS A 1 86 ? -4.607 4.760 1.305 1.00 95.06 86 HIS A C 1
ATOM 680 O O . HIS A 1 86 ? -3.526 4.230 1.556 1.00 95.06 86 HIS A O 1
ATOM 686 N N . ALA A 1 87 ? -5.046 5.828 1.976 1.00 94.75 87 ALA A N 1
ATOM 687 C CA . ALA A 1 87 ? -4.336 6.444 3.095 1.00 94.75 87 ALA A CA 1
ATOM 688 C C . ALA A 1 87 ? -4.180 5.478 4.281 1.00 94.75 87 ALA A C 1
ATOM 690 O O . ALA A 1 87 ? -3.101 5.377 4.855 1.00 94.75 87 ALA A O 1
ATOM 691 N N . ALA A 1 88 ? -5.223 4.711 4.608 1.00 96.94 88 ALA A N 1
ATOM 692 C CA . ALA A 1 88 ? -5.156 3.691 5.651 1.00 96.94 88 ALA A CA 1
ATOM 693 C C . ALA A 1 88 ? -4.207 2.538 5.297 1.00 96.94 88 ALA A C 1
ATOM 695 O O . ALA A 1 88 ? -3.454 2.102 6.162 1.00 96.94 88 ALA A O 1
ATOM 696 N N . LYS A 1 89 ? -4.166 2.088 4.035 1.00 95.12 89 LYS A N 1
ATOM 697 C CA . LYS A 1 89 ? -3.159 1.112 3.585 1.00 95.12 89 LYS A CA 1
ATOM 698 C C . LYS A 1 89 ? -1.742 1.629 3.807 1.00 95.12 89 LYS A C 1
ATOM 700 O O . LYS A 1 89 ? -0.913 0.927 4.376 1.00 95.12 89 LYS A O 1
ATOM 705 N N . HIS A 1 90 ? -1.493 2.881 3.430 1.00 92.56 90 HIS A N 1
ATOM 706 C CA . HIS A 1 90 ? -0.196 3.548 3.555 1.00 92.56 90 HIS A CA 1
ATOM 707 C C . HIS A 1 90 ? -0.176 4.527 4.733 1.00 92.56 90 HIS A C 1
ATOM 709 O O . HIS A 1 90 ? 0.128 5.706 4.567 1.00 92.56 90 HIS A O 1
ATOM 715 N N . ILE A 1 91 ? -0.492 4.043 5.938 1.00 94.88 91 ILE A N 1
ATOM 716 C CA . ILE A 1 91 ? -0.710 4.907 7.113 1.00 94.88 91 ILE A CA 1
ATOM 717 C C . ILE A 1 91 ? 0.545 5.663 7.591 1.00 94.88 91 ILE A C 1
ATOM 719 O O . ILE A 1 91 ? 0.430 6.716 8.214 1.00 94.88 91 ILE A O 1
ATOM 723 N N . GLY A 1 92 ? 1.756 5.174 7.296 1.00 91.94 92 GLY A N 1
ATOM 724 C CA . GLY A 1 92 ? 3.014 5.784 7.759 1.00 91.94 92 GLY A CA 1
ATOM 725 C C . GLY A 1 92 ? 3.144 7.285 7.427 1.00 91.94 92 GLY A C 1
ATOM 726 O O . GLY A 1 92 ? 3.306 8.094 8.344 1.00 91.94 92 GLY A O 1
ATOM 727 N N . PRO A 1 93 ? 3.043 7.689 6.145 1.00 90.31 93 PRO A N 1
ATOM 728 C CA . PRO A 1 93 ? 2.996 9.097 5.744 1.00 90.31 93 PRO A CA 1
ATOM 729 C C . PRO A 1 93 ? 1.879 9.924 6.394 1.00 90.31 93 PRO A C 1
ATOM 731 O O . PRO A 1 93 ? 2.102 11.091 6.708 1.00 90.31 93 PRO A O 1
ATOM 734 N N . GLU A 1 94 ? 0.699 9.344 6.618 1.00 93.69 94 GLU A N 1
ATOM 735 C CA . GLU A 1 94 ? -0.433 10.043 7.241 1.00 93.69 94 GLU A CA 1
ATOM 736 C C . GLU A 1 94 ? -0.137 10.397 8.699 1.00 93.69 94 GLU A C 1
ATOM 738 O O . GLU A 1 94 ? -0.405 11.517 9.138 1.00 93.69 94 GLU A O 1
ATOM 743 N N . ILE A 1 95 ? 0.492 9.474 9.434 1.00 93.31 95 ILE A N 1
ATOM 744 C CA . ILE A 1 95 ? 0.960 9.715 10.803 1.00 93.31 95 ILE A CA 1
ATOM 745 C C . ILE A 1 95 ? 2.002 10.833 10.820 1.00 93.31 95 ILE A C 1
ATOM 747 O O . ILE A 1 95 ? 1.872 11.772 11.604 1.00 93.31 95 ILE A O 1
ATOM 751 N N . ALA A 1 96 ? 2.996 10.773 9.928 1.00 91.31 96 ALA A N 1
ATOM 752 C CA . ALA A 1 96 ? 4.047 11.788 9.840 1.00 91.31 96 ALA A CA 1
ATOM 753 C C . ALA A 1 96 ? 3.504 13.198 9.533 1.00 91.31 96 ALA A C 1
ATOM 755 O O . ALA A 1 96 ? 4.144 14.191 9.864 1.00 91.31 96 ALA A O 1
ATOM 756 N N . GLN A 1 97 ? 2.323 13.291 8.918 1.00 93.88 97 GLN A N 1
ATOM 757 C CA . GLN A 1 97 ? 1.653 14.549 8.586 1.00 93.88 97 GLN A CA 1
ATOM 758 C C . GLN A 1 97 ? 0.554 14.937 9.592 1.00 93.88 97 GLN A C 1
ATOM 760 O O . GLN A 1 97 ? -0.246 15.827 9.305 1.00 93.88 97 GLN A O 1
ATOM 765 N N . GLY A 1 98 ? 0.479 14.274 10.751 1.00 95.56 98 GLY A N 1
ATOM 766 C CA . GLY A 1 98 ? -0.480 14.603 11.811 1.00 95.56 98 GLY A CA 1
ATOM 767 C C . GLY A 1 98 ? -1.917 14.137 11.551 1.00 95.56 98 GLY A C 1
ATOM 768 O O . GLY A 1 98 ? -2.824 14.541 12.269 1.00 95.56 98 GLY A O 1
ATOM 769 N N . ARG A 1 99 ? -2.153 13.268 10.559 1.00 96.38 99 ARG A N 1
ATOM 770 C CA . ARG A 1 99 ? -3.490 12.753 10.190 1.00 96.38 99 ARG A CA 1
ATOM 771 C C . ARG A 1 99 ? -3.773 11.346 10.718 1.00 96.38 99 ARG A C 1
ATOM 773 O O . ARG A 1 99 ? -4.636 10.634 10.196 1.00 96.38 99 ARG A O 1
ATOM 780 N N . ARG A 1 100 ? -3.054 10.935 11.769 1.00 96.19 100 ARG A N 1
ATOM 781 C CA . ARG A 1 100 ? -3.201 9.614 12.399 1.00 96.19 100 ARG A CA 1
ATOM 782 C C . ARG A 1 100 ? -4.651 9.336 12.779 1.00 96.19 100 ARG A C 1
ATOM 784 O O . ARG A 1 100 ? -5.198 8.334 12.342 1.00 96.19 100 ARG A O 1
ATOM 791 N N . GLU A 1 101 ? -5.261 10.218 13.564 1.00 96.81 101 GLU A N 1
ATOM 792 C CA . GLU A 1 101 ? -6.598 9.997 14.125 1.00 96.81 101 GLU A CA 1
ATOM 793 C C . GLU A 1 101 ? -7.640 9.742 13.032 1.00 96.81 101 GLU A C 1
ATOM 795 O O . GLU A 1 101 ? -8.306 8.711 13.045 1.00 96.81 101 GLU A O 1
ATOM 800 N N . GLN A 1 102 ? -7.700 10.611 12.018 1.00 96.75 102 GLN A N 1
ATOM 801 C CA . GLN A 1 102 ? -8.608 10.450 10.881 1.00 96.75 102 GLN A CA 1
ATOM 802 C C . GLN A 1 102 ? -8.424 9.096 10.177 1.00 96.75 102 GLN A C 1
ATOM 804 O O . GLN A 1 102 ? -9.400 8.420 9.846 1.00 96.75 102 GLN A O 1
ATOM 809 N N . THR A 1 103 ? -7.172 8.694 9.958 1.00 97.56 103 THR A N 1
ATOM 810 C CA . THR A 1 103 ? -6.838 7.467 9.227 1.00 97.56 103 THR A CA 1
ATOM 811 C C . THR A 1 103 ? -7.163 6.213 10.041 1.00 97.56 103 THR A C 1
ATOM 813 O O . THR A 1 103 ? -7.740 5.264 9.511 1.00 97.56 103 THR A O 1
ATOM 816 N N . VAL A 1 104 ? -6.857 6.224 11.342 1.00 97.75 104 VAL A N 1
ATOM 817 C CA . VAL A 1 104 ? -7.158 5.125 12.273 1.00 97.75 104 VAL A CA 1
ATOM 818 C C . VAL A 1 104 ? -8.666 4.969 12.468 1.00 97.75 104 VAL A C 1
ATOM 820 O O . VAL A 1 104 ? -9.165 3.846 12.435 1.00 97.75 104 VAL A O 1
ATOM 823 N N . CYS A 1 105 ? -9.413 6.070 12.584 1.00 97.88 105 CYS A N 1
ATOM 824 C CA . CYS A 1 105 ? -10.875 6.032 12.654 1.00 97.88 105 CYS A CA 1
ATOM 825 C C . CYS A 1 105 ? -11.487 5.402 11.396 1.00 97.88 105 CYS A C 1
ATOM 827 O O . CYS A 1 105 ? -12.394 4.577 11.500 1.00 97.88 105 CYS A O 1
ATOM 829 N N . HIS A 1 106 ? -10.972 5.736 10.208 1.00 97.81 106 HIS A N 1
ATOM 830 C CA . HIS A 1 106 ? -11.424 5.107 8.967 1.00 97.81 106 HIS A CA 1
ATOM 831 C C . HIS A 1 106 ? -11.103 3.605 8.927 1.00 97.81 106 HIS A C 1
ATOM 833 O O . HIS A 1 106 ? -11.974 2.803 8.589 1.00 97.81 106 HIS A O 1
ATOM 839 N N . LEU A 1 107 ? -9.880 3.221 9.313 1.00 98.12 107 LEU A N 1
ATOM 840 C CA . LEU A 1 107 ? -9.455 1.823 9.406 1.00 98.12 107 LEU A CA 1
ATOM 841 C C . LEU A 1 107 ? -10.375 1.012 10.331 1.00 98.12 107 LEU A C 1
ATOM 843 O O . LEU A 1 107 ? -10.872 -0.045 9.938 1.00 98.12 107 LEU A O 1
ATOM 847 N N . ALA A 1 108 ? -10.642 1.534 11.529 1.00 97.69 108 ALA A N 1
ATOM 848 C CA . ALA A 1 108 ? -11.525 0.909 12.505 1.00 97.69 108 ALA A CA 1
ATOM 849 C C . ALA A 1 108 ? -12.955 0.763 11.965 1.00 97.69 108 ALA A C 1
ATOM 851 O O . ALA A 1 108 ? -13.543 -0.315 12.059 1.00 97.69 108 ALA A O 1
ATOM 852 N N . ALA A 1 109 ? -13.494 1.819 11.346 1.00 97.75 109 ALA A N 1
ATOM 853 C CA . ALA A 1 109 ? -14.852 1.831 10.810 1.00 97.75 109 ALA A CA 1
ATOM 854 C C . ALA A 1 109 ? -15.056 0.801 9.688 1.00 97.75 109 ALA A C 1
ATOM 856 O O . ALA A 1 109 ? -16.052 0.082 9.693 1.00 97.75 109 ALA A O 1
ATOM 857 N N . VAL A 1 110 ? -14.112 0.690 8.746 1.00 97.81 110 VAL A N 1
ATOM 858 C CA . VAL A 1 110 ? -14.210 -0.273 7.632 1.00 97.81 110 VAL A CA 1
ATOM 859 C C . VAL A 1 110 ? -14.136 -1.721 8.122 1.00 97.81 110 VAL A C 1
ATOM 861 O O . VAL A 1 110 ? -14.791 -2.596 7.552 1.00 97.81 110 VAL A O 1
ATOM 864 N N . ASN A 1 111 ? -13.363 -1.971 9.179 1.00 97.06 111 ASN A N 1
ATOM 865 C CA . ASN A 1 111 ? -13.173 -3.305 9.742 1.00 97.06 111 ASN A CA 1
ATOM 866 C C . ASN A 1 111 ? -14.168 -3.668 10.859 1.00 97.06 111 ASN A C 1
ATOM 868 O O . ASN A 1 111 ? -14.186 -4.817 11.295 1.00 97.06 111 ASN A O 1
ATOM 872 N N . GLY A 1 112 ? -14.978 -2.720 11.342 1.00 96.25 112 GLY A N 1
ATOM 873 C CA . GLY A 1 112 ? -15.851 -2.930 12.502 1.00 96.25 112 GLY A CA 1
ATOM 874 C C . GLY A 1 112 ? -15.074 -3.191 13.798 1.00 96.25 112 GLY A C 1
ATOM 875 O O . GLY A 1 112 ? -15.507 -3.975 14.640 1.00 96.25 112 GLY A O 1
ATOM 876 N N . TRP A 1 113 ? -13.892 -2.590 13.943 1.00 96.62 113 TRP A N 1
ATOM 877 C CA . TRP A 1 113 ? -13.012 -2.816 15.087 1.00 96.62 113 TRP A CA 1
ATOM 878 C C . TRP A 1 113 ? -13.241 -1.818 16.217 1.00 96.62 113 TRP A C 1
ATOM 880 O O . TRP A 1 113 ? -13.578 -0.656 15.996 1.00 96.62 113 TRP A O 1
ATOM 890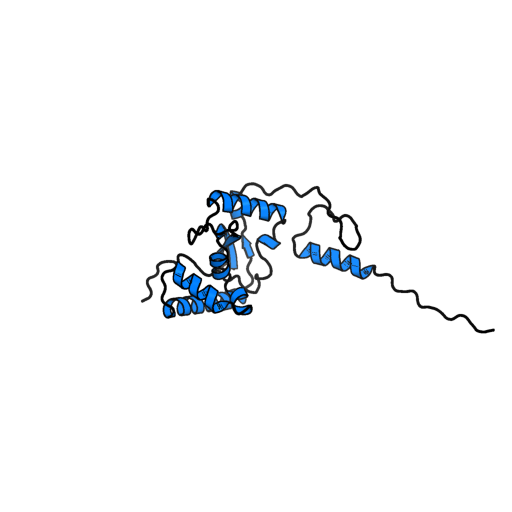 N N . THR A 1 114 ? -12.984 -2.263 17.448 1.00 96.44 114 THR A N 1
ATOM 891 C CA . THR A 1 114 ? -12.873 -1.362 18.599 1.00 96.44 114 THR A CA 1
ATOM 892 C C . THR A 1 114 ? -11.570 -0.554 18.524 1.00 96.44 114 THR A C 1
ATOM 894 O O . THR A 1 114 ? -10.614 -0.988 17.865 1.00 96.44 114 THR A O 1
ATOM 897 N N . PRO A 1 115 ? -11.475 0.591 19.227 1.00 95.31 115 PRO A N 1
ATOM 898 C CA . PRO A 1 115 ? -10.230 1.354 19.304 1.00 95.31 115 PRO A CA 1
ATOM 899 C C . PRO A 1 115 ? -9.048 0.508 19.791 1.00 95.31 115 PRO A C 1
ATOM 901 O O . PRO A 1 115 ? -7.979 0.533 19.189 1.00 95.31 115 PRO A O 1
A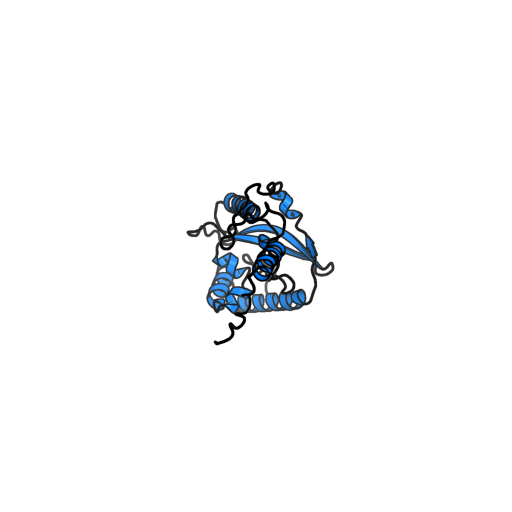TOM 904 N N . GLN A 1 116 ? -9.264 -0.316 20.821 1.00 95.25 116 GLN A N 1
ATOM 905 C CA . GLN A 1 116 ? -8.235 -1.179 21.402 1.00 95.25 116 GLN A CA 1
ATOM 906 C C . GLN A 1 116 ? -7.749 -2.237 20.407 1.00 95.25 116 GLN A C 1
ATOM 908 O O . GLN A 1 116 ? -6.550 -2.469 20.291 1.00 95.25 116 GLN A O 1
ATOM 913 N N . HIS A 1 117 ? -8.662 -2.870 19.663 1.00 95.19 117 HIS A N 1
ATOM 914 C CA . HIS A 1 117 ? -8.275 -3.847 18.645 1.00 95.19 117 HIS A CA 1
ATOM 915 C C . HIS A 1 117 ? -7.504 -3.181 17.499 1.00 95.19 117 HIS A C 1
ATOM 917 O O . HIS A 1 117 ? -6.495 -3.714 17.043 1.00 95.19 117 HIS A O 1
ATOM 923 N N . THR A 1 118 ? -7.945 -1.999 17.070 1.00 96.12 118 THR A N 1
ATOM 924 C CA . THR A 1 118 ? -7.284 -1.255 15.993 1.00 96.12 118 THR A CA 1
ATOM 925 C C . THR A 1 118 ? -5.857 -0.873 16.377 1.00 96.12 118 THR A C 1
ATOM 927 O O . THR A 1 118 ? -4.949 -1.044 15.568 1.00 96.12 118 THR A O 1
ATOM 930 N N . GLU A 1 119 ? -5.637 -0.421 17.614 1.00 96.00 119 GLU A N 1
ATOM 931 C CA . GLU A 1 119 ? -4.297 -0.083 18.104 1.00 96.00 119 GLU A CA 1
ATOM 932 C C . GLU A 1 119 ? -3.389 -1.316 18.170 1.00 96.00 119 GLU A C 1
ATOM 934 O O . GLU A 1 119 ? -2.318 -1.313 17.572 1.00 96.00 119 GLU A O 1
ATOM 939 N N . LEU A 1 120 ? -3.861 -2.415 18.773 1.00 95.62 120 LEU A N 1
ATOM 940 C CA . LEU A 1 120 ? -3.110 -3.677 18.831 1.00 95.62 120 LEU A CA 1
ATOM 941 C C . LEU A 1 120 ? -2.757 -4.215 17.437 1.00 95.62 120 LEU A C 1
ATOM 943 O O . LEU A 1 120 ? -1.694 -4.804 17.236 1.00 95.62 120 LEU A O 1
ATOM 947 N N . TYR A 1 121 ? -3.652 -4.049 16.461 1.00 96.12 121 TYR A N 1
ATOM 948 C CA . TYR A 1 121 ? -3.364 -4.395 15.074 1.00 96.12 121 TYR A CA 1
ATOM 949 C C . TYR A 1 121 ? -2.244 -3.516 14.508 1.00 96.12 121 TYR A C 1
ATOM 951 O O . TYR A 1 121 ? -1.298 -4.046 13.926 1.00 96.12 121 TYR A O 1
ATOM 959 N N . LEU A 1 122 ? -2.326 -2.195 14.692 1.00 96.50 122 LEU A N 1
ATOM 960 C CA . LEU A 1 122 ? -1.326 -1.250 14.194 1.00 96.50 122 LEU A CA 1
ATOM 961 C C . LEU A 1 122 ? 0.050 -1.495 14.807 1.00 96.50 122 LEU A C 1
ATOM 963 O O . LEU A 1 122 ? 1.022 -1.539 14.057 1.00 96.50 122 LEU A O 1
ATOM 967 N N . GLU A 1 123 ? 0.129 -1.715 16.119 1.00 96.12 123 GLU A N 1
ATOM 968 C CA . GLU A 1 123 ? 1.368 -2.076 16.817 1.00 96.12 123 GLU A CA 1
ATOM 969 C C . GLU A 1 123 ? 2.049 -3.265 16.127 1.00 96.12 123 GLU A C 1
ATOM 971 O O . GLU A 1 123 ? 3.189 -3.154 15.678 1.00 96.12 123 GLU A O 1
ATOM 976 N N . ARG A 1 124 ? 1.306 -4.353 15.881 1.00 95.25 124 ARG A N 1
ATOM 977 C CA . ARG A 1 124 ? 1.831 -5.538 15.178 1.00 95.25 124 ARG A CA 1
ATOM 978 C C . ARG A 1 124 ? 2.299 -5.238 13.754 1.00 95.25 124 ARG A C 1
ATOM 980 O O . ARG A 1 124 ? 3.305 -5.794 13.310 1.00 95.25 124 ARG A O 1
ATOM 987 N N . GLN A 1 125 ? 1.576 -4.393 13.015 1.00 95.69 125 GLN A N 1
ATOM 988 C CA . GLN A 1 125 ? 1.982 -4.009 11.658 1.00 95.69 125 GLN A CA 1
ATOM 989 C C . GLN A 1 125 ? 3.277 -3.187 11.672 1.00 95.69 125 GLN A C 1
ATOM 991 O O . GLN A 1 125 ? 4.154 -3.413 10.835 1.00 95.69 125 GLN A O 1
ATOM 996 N N . PHE A 1 126 ? 3.429 -2.265 12.626 1.00 95.62 126 PHE A N 1
ATOM 997 C CA . PHE A 1 126 ? 4.643 -1.464 12.778 1.00 95.62 126 PHE A CA 1
ATOM 998 C C . PHE A 1 126 ? 5.835 -2.286 13.277 1.00 95.62 126 PHE A C 1
ATOM 1000 O O . PHE A 1 126 ? 6.945 -2.075 12.783 1.00 95.62 126 PHE A O 1
ATOM 1007 N N . ASP A 1 127 ? 5.618 -3.263 14.158 1.00 95.94 127 ASP A N 1
ATOM 1008 C CA . ASP A 1 127 ? 6.651 -4.210 14.590 1.00 95.94 127 ASP A CA 1
ATOM 1009 C C . ASP A 1 127 ? 7.180 -5.024 13.406 1.00 95.94 127 ASP A C 1
ATOM 1011 O O . ASP A 1 127 ? 8.388 -5.058 13.144 1.00 95.94 127 ASP A O 1
ATOM 1015 N N . GLN A 1 128 ? 6.277 -5.616 12.617 1.00 94.56 128 GLN A N 1
ATOM 1016 C CA . GLN A 1 128 ? 6.656 -6.352 11.413 1.00 94.56 128 GLN A CA 1
ATOM 1017 C C . GLN A 1 128 ? 7.377 -5.446 10.410 1.00 94.56 128 GLN A C 1
ATOM 1019 O O . GLN A 1 128 ? 8.411 -5.824 9.855 1.00 94.56 128 GLN A O 1
ATOM 1024 N N . TRP A 1 129 ? 6.867 -4.237 10.182 1.00 94.56 129 TRP A N 1
ATOM 1025 C CA . TRP A 1 129 ? 7.515 -3.270 9.305 1.00 94.56 129 TRP A CA 1
ATOM 1026 C C . TRP A 1 129 ? 8.919 -2.893 9.781 1.00 94.56 129 TRP A C 1
ATOM 1028 O O . TRP A 1 129 ? 9.822 -2.766 8.950 1.00 94.56 129 TRP A O 1
ATOM 1038 N N . SER A 1 130 ? 9.125 -2.746 11.092 1.00 94.94 130 SER A N 1
ATOM 1039 C CA . SER A 1 130 ? 10.434 -2.470 11.687 1.00 94.94 130 SER A CA 1
ATOM 1040 C C . SER A 1 130 ? 11.423 -3.586 11.350 1.00 94.94 130 SER A C 1
ATOM 1042 O O . SER A 1 130 ? 12.489 -3.315 10.794 1.00 94.94 130 SER A O 1
ATOM 1044 N N . VAL A 1 131 ? 11.019 -4.846 11.550 1.00 94.88 131 VAL A N 1
ATOM 1045 C CA . VAL A 1 131 ? 11.825 -6.025 11.196 1.00 94.88 131 VAL A CA 1
ATOM 1046 C C . VAL A 1 131 ? 12.113 -6.074 9.696 1.00 94.88 131 VAL A C 1
ATOM 1048 O O . VAL A 1 131 ? 13.266 -6.208 9.293 1.00 94.88 131 VAL A O 1
ATOM 1051 N N . ARG A 1 132 ? 11.101 -5.920 8.834 1.00 93.94 132 ARG A N 1
ATOM 1052 C CA . ARG A 1 132 ? 11.300 -5.974 7.374 1.00 93.94 132 ARG A CA 1
ATOM 1053 C C . ARG A 1 132 ? 12.165 -4.832 6.848 1.00 93.94 132 ARG A C 1
ATOM 1055 O O . ARG A 1 132 ? 12.838 -4.997 5.831 1.00 93.94 132 ARG A O 1
ATOM 1062 N N . SER A 1 133 ? 12.168 -3.692 7.536 1.00 93.25 133 SER A N 1
ATOM 1063 C CA . SER A 1 133 ? 12.953 -2.509 7.176 1.00 93.25 133 SER A CA 1
ATOM 1064 C C . SER A 1 133 ? 14.454 -2.655 7.430 1.00 93.25 133 SER A C 1
ATOM 1066 O O . SER A 1 133 ? 15.206 -1.806 6.959 1.00 93.25 133 SER A O 1
ATOM 1068 N N . THR A 1 134 ? 14.905 -3.704 8.124 1.00 93.38 134 THR A N 1
ATOM 1069 C CA . THR A 1 134 ? 16.340 -4.014 8.281 1.00 93.38 134 THR A CA 1
ATOM 1070 C C . THR A 1 134 ? 16.889 -4.877 7.141 1.00 93.38 134 THR A C 1
ATOM 1072 O O . THR A 1 134 ? 18.102 -5.030 7.007 1.00 93.38 134 THR A O 1
ATOM 1075 N N . LYS A 1 135 ? 16.008 -5.426 6.295 1.00 91.88 135 LYS A N 1
ATOM 1076 C CA . LYS A 1 135 ? 16.342 -6.379 5.233 1.00 91.88 135 LYS A CA 1
ATOM 1077 C C . LYS A 1 135 ? 16.445 -5.695 3.863 1.00 91.88 135 LYS A C 1
ATOM 1079 O O . LYS A 1 135 ? 15.807 -4.668 3.599 1.00 91.88 135 LYS A O 1
ATOM 1084 N N . GLN A 1 136 ? 17.213 -6.305 2.959 1.00 89.44 136 GLN A N 1
ATOM 1085 C CA . GLN A 1 136 ? 17.226 -5.959 1.535 1.00 89.44 136 GLN A CA 1
ATOM 1086 C C . GLN A 1 136 ? 16.363 -6.949 0.758 1.00 89.44 136 GLN A C 1
ATOM 1088 O O . GLN A 1 136 ? 16.582 -8.151 0.824 1.00 89.44 136 GLN A O 1
ATOM 1093 N N . TRP A 1 137 ? 15.385 -6.429 0.026 1.00 87.81 137 TRP A N 1
ATOM 1094 C CA . TRP A 1 137 ? 14.394 -7.229 -0.694 1.00 87.81 137 TRP A CA 1
ATOM 1095 C C . TRP A 1 137 ? 14.715 -7.294 -2.184 1.00 87.81 137 TRP A C 1
ATOM 1097 O O . TRP A 1 137 ? 15.394 -6.412 -2.694 1.00 87.81 137 TRP A O 1
ATOM 1107 N N . THR A 1 138 ? 14.165 -8.250 -2.920 1.00 85.94 138 THR A N 1
ATOM 1108 C CA . THR A 1 138 ? 14.098 -8.271 -4.394 1.00 85.94 138 THR A CA 1
ATOM 1109 C C . THR A 1 138 ? 12.646 -8.111 -4.859 1.00 85.94 138 THR A C 1
ATOM 1111 O O . THR A 1 138 ? 11.732 -8.254 -4.050 1.00 85.94 138 THR A O 1
ATOM 1114 N N . PHE A 1 139 ? 12.425 -7.744 -6.127 1.00 80.94 139 PHE A N 1
ATOM 1115 C CA . PHE A 1 139 ? 11.085 -7.505 -6.679 1.00 80.94 139 PHE A CA 1
ATOM 1116 C C . PHE A 1 139 ? 10.679 -8.608 -7.645 1.00 80.94 139 PHE A C 1
ATOM 1118 O O . PHE A 1 139 ? 11.418 -8.922 -8.577 1.00 80.94 139 PHE A O 1
ATOM 1125 N N . ASP A 1 140 ? 9.456 -9.093 -7.480 1.00 84.81 140 ASP A N 1
ATOM 1126 C CA . ASP A 1 140 ? 8.759 -9.838 -8.516 1.00 84.81 140 ASP A CA 1
ATOM 1127 C C . ASP A 1 140 ? 7.540 -9.037 -8.992 1.00 84.81 140 ASP A C 1
ATOM 1129 O O . ASP A 1 140 ? 6.587 -8.813 -8.246 1.00 84.81 140 ASP A O 1
ATOM 1133 N N . LEU A 1 141 ? 7.589 -8.598 -10.253 1.00 87.31 141 LEU A N 1
ATOM 1134 C CA . LEU A 1 141 ? 6.524 -7.852 -10.926 1.00 87.31 141 LEU A CA 1
ATOM 1135 C C . LEU A 1 141 ? 5.791 -8.681 -11.989 1.00 87.31 141 LEU A C 1
ATOM 1137 O O . LEU A 1 141 ? 5.020 -8.118 -12.768 1.00 87.31 141 LEU A O 1
ATOM 1141 N N . ALA A 1 142 ? 5.991 -10.002 -12.037 1.00 86.12 142 ALA A N 1
ATOM 1142 C CA . ALA A 1 142 ? 5.405 -10.881 -13.051 1.00 86.12 142 ALA A CA 1
ATOM 1143 C C . ALA A 1 142 ? 3.875 -10.757 -13.134 1.00 86.12 142 ALA A C 1
ATOM 1145 O O . ALA A 1 142 ? 3.294 -10.868 -14.214 1.00 86.12 142 ALA A O 1
ATOM 1146 N N . ALA A 1 143 ? 3.213 -10.437 -12.017 1.00 87.12 143 ALA A N 1
ATOM 1147 C CA . ALA A 1 143 ? 1.775 -10.201 -11.980 1.00 87.12 143 ALA A CA 1
ATOM 1148 C C . ALA A 1 143 ? 1.295 -9.078 -12.910 1.00 87.12 143 ALA A C 1
ATOM 1150 O O . ALA A 1 143 ? 0.131 -9.122 -13.303 1.00 87.12 143 ALA A O 1
ATOM 1151 N N . LEU A 1 144 ? 2.148 -8.121 -13.306 1.00 87.44 144 LEU A N 1
ATOM 1152 C CA . LEU A 1 144 ? 1.776 -7.068 -14.258 1.00 87.44 144 LEU A CA 1
ATOM 1153 C C . LEU A 1 144 ? 1.329 -7.619 -15.617 1.00 87.44 144 LEU A C 1
ATOM 1155 O O . LEU A 1 144 ? 0.500 -6.992 -16.273 1.00 87.44 144 LEU A O 1
ATOM 1159 N N . ALA A 1 145 ? 1.813 -8.800 -16.016 1.00 86.50 145 ALA A N 1
ATOM 1160 C CA . ALA A 1 145 ? 1.473 -9.418 -17.296 1.00 86.50 145 ALA A CA 1
ATOM 1161 C C . ALA A 1 145 ? -0.042 -9.630 -17.487 1.00 86.50 145 ALA A C 1
ATOM 1163 O O . ALA A 1 145 ? -0.531 -9.604 -18.616 1.00 86.50 145 ALA A O 1
ATOM 1164 N N . ARG A 1 146 ? -0.814 -9.762 -16.395 1.00 91.50 146 ARG A N 1
ATOM 1165 C CA . ARG A 1 146 ? -2.281 -9.908 -16.457 1.00 91.50 146 ARG A CA 1
ATOM 1166 C C . ARG A 1 146 ? -3.004 -8.661 -16.970 1.00 91.50 146 ARG A C 1
ATOM 1168 O O . ARG A 1 146 ? -4.150 -8.753 -17.387 1.00 91.50 146 ARG A O 1
ATOM 1175 N N . TYR A 1 147 ? -2.347 -7.502 -16.935 1.00 88.50 147 TYR A N 1
ATOM 1176 C CA . TYR A 1 147 ? -2.898 -6.236 -17.418 1.00 88.50 147 TYR A CA 1
ATOM 1177 C C . TYR A 1 147 ? -2.527 -5.965 -18.883 1.00 88.50 147 TYR A C 1
ATOM 1179 O O . TYR A 1 147 ? -2.669 -4.839 -19.365 1.00 88.50 147 TYR A O 1
ATOM 1187 N N . GLY A 1 148 ? -2.049 -6.985 -19.599 1.00 85.62 148 GLY A N 1
ATOM 1188 C CA . GLY A 1 148 ? -1.615 -6.887 -20.987 1.00 85.62 148 GLY A CA 1
ATOM 1189 C C . GLY A 1 148 ? -0.186 -6.355 -21.134 1.00 85.62 148 GLY A C 1
ATOM 1190 O O . GLY A 1 148 ? 0.431 -5.931 -20.152 1.00 85.62 148 GLY A O 1
ATOM 1191 N N . PRO A 1 149 ? 0.355 -6.381 -22.364 1.00 82.31 149 PRO A N 1
ATOM 1192 C CA . PRO A 1 149 ? 1.718 -5.940 -22.626 1.00 82.31 149 PRO A CA 1
ATOM 1193 C C . PRO A 1 149 ? 1.899 -4.457 -22.266 1.00 82.31 149 PRO A C 1
ATOM 1195 O O . PRO A 1 149 ? 0.959 -3.667 -22.430 1.00 82.31 149 PRO A O 1
ATOM 1198 N N . PRO A 1 150 ? 3.096 -4.057 -21.797 1.00 79.38 150 PRO A N 1
ATOM 1199 C CA . PRO A 1 150 ? 3.382 -2.659 -21.522 1.00 79.38 150 PRO A CA 1
ATOM 1200 C C . PRO A 1 150 ? 3.270 -1.838 -22.804 1.00 79.38 150 PRO A C 1
ATOM 1202 O O . PRO A 1 150 ? 3.526 -2.327 -23.909 1.00 79.38 150 PRO A O 1
ATOM 1205 N N . LEU A 1 151 ? 2.907 -0.567 -22.663 1.00 74.25 151 LEU A N 1
ATOM 1206 C CA . LEU A 1 151 ? 2.876 0.335 -23.803 1.00 74.25 151 LEU A CA 1
ATOM 1207 C C . LEU A 1 151 ? 4.260 0.444 -24.456 1.00 74.25 151 LEU A C 1
ATOM 1209 O O . LEU A 1 151 ? 5.274 0.485 -23.751 1.00 74.25 151 LEU A O 1
ATOM 1213 N N . PRO A 1 152 ? 4.319 0.584 -25.793 1.00 71.44 152 PRO A N 1
ATOM 1214 C CA . PRO A 1 152 ? 5.571 0.915 -26.448 1.00 71.44 152 PRO A CA 1
ATOM 1215 C C . PRO A 1 152 ? 6.083 2.268 -25.922 1.00 71.44 152 PRO A C 1
ATOM 1217 O O . PRO A 1 152 ? 5.260 3.143 -25.593 1.00 71.44 152 PRO A O 1
ATOM 1220 N N . PRO A 1 153 ? 7.415 2.470 -25.869 1.00 67.31 153 PRO A N 1
ATOM 1221 C CA . PRO A 1 153 ? 8.008 3.730 -25.434 1.00 67.31 153 PRO A CA 1
ATOM 1222 C C . PRO A 1 153 ? 7.366 4.928 -26.137 1.00 67.31 153 PRO A C 1
ATOM 1224 O O . PRO A 1 153 ? 7.054 4.872 -27.331 1.00 67.31 153 PRO A O 1
ATOM 1227 N N . SER A 1 154 ? 7.148 6.025 -25.407 1.00 67.19 154 SER A N 1
ATOM 1228 C CA . SER A 1 154 ? 6.643 7.249 -26.025 1.00 67.19 154 SER A CA 1
ATOM 1229 C C . SER A 1 154 ? 7.623 7.733 -27.089 1.00 67.19 154 SER A C 1
ATOM 1231 O O . SER A 1 154 ? 8.783 7.973 -26.790 1.00 67.19 154 SER A O 1
ATOM 1233 N N . THR A 1 155 ? 7.156 7.982 -28.311 1.00 66.69 155 THR A N 1
ATOM 1234 C CA . THR A 1 155 ? 7.944 8.678 -29.343 1.00 66.69 155 THR A CA 1
ATOM 1235 C C . THR A 1 155 ? 7.940 10.198 -29.150 1.00 66.69 155 THR A C 1
ATOM 1237 O O . THR A 1 155 ? 8.718 10.921 -29.775 1.00 66.69 155 THR A O 1
ATOM 1240 N N . ARG A 1 156 ? 7.072 10.709 -28.263 1.00 66.56 156 ARG A N 1
ATOM 1241 C CA . ARG A 1 156 ? 6.923 12.139 -27.984 1.00 66.56 156 ARG A CA 1
ATOM 1242 C C . ARG A 1 156 ? 8.065 12.625 -27.096 1.00 66.56 156 ARG A C 1
ATOM 1244 O O . ARG A 1 156 ? 8.129 12.289 -25.915 1.00 66.56 156 ARG A O 1
ATOM 1251 N N . ARG A 1 157 ? 8.906 13.490 -27.657 1.00 65.19 157 ARG A N 1
ATOM 1252 C CA . ARG A 1 157 ? 9.929 14.250 -26.931 1.00 65.19 157 ARG A CA 1
ATOM 1253 C C . ARG A 1 157 ? 9.270 15.367 -26.114 1.00 65.19 157 ARG A C 1
ATOM 1255 O O . ARG A 1 157 ? 8.418 16.090 -26.634 1.00 65.19 157 ARG A O 1
ATOM 1262 N N . LYS A 1 158 ? 9.644 15.513 -24.841 1.00 63.56 158 LYS A N 1
ATOM 1263 C CA . LYS A 1 158 ? 9.215 16.637 -23.984 1.00 63.56 158 LYS A CA 1
ATOM 1264 C C . LYS A 1 158 ? 10.299 17.709 -23.985 1.00 63.56 158 LYS A C 1
ATOM 1266 O O . LYS A 1 158 ? 11.472 17.363 -23.962 1.00 63.56 1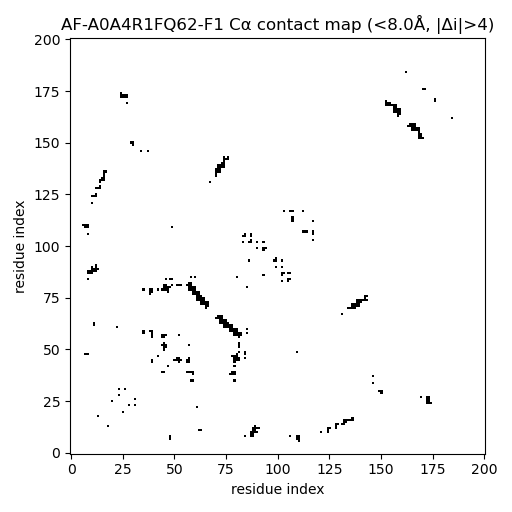58 LYS A O 1
ATOM 1271 N N . ARG A 1 159 ? 9.921 18.989 -23.995 1.00 69.69 159 ARG A N 1
ATOM 1272 C CA . ARG A 1 159 ? 10.885 20.083 -23.808 1.00 69.69 159 ARG A CA 1
ATOM 1273 C C . ARG A 1 159 ? 11.110 20.337 -22.324 1.00 69.69 159 ARG A C 1
ATOM 1275 O O . ARG A 1 159 ? 10.136 20.386 -21.573 1.00 69.69 159 ARG A O 1
ATOM 1282 N N . CYS A 1 160 ? 12.365 20.517 -21.934 1.00 59.56 160 CYS A N 1
ATOM 1283 C CA . CYS A 1 160 ? 12.720 21.055 -20.627 1.00 59.56 160 CYS A CA 1
ATOM 1284 C C . CYS A 1 160 ? 12.108 22.455 -20.467 1.00 59.56 160 CYS A C 1
ATOM 1286 O O . CYS A 1 160 ? 12.151 23.259 -21.397 1.00 59.56 160 CYS A O 1
ATOM 1288 N N . THR A 1 161 ? 11.530 22.764 -19.308 1.00 65.50 161 THR A N 1
ATOM 1289 C CA . THR A 1 161 ? 10.940 24.089 -19.045 1.00 65.50 161 THR A CA 1
ATOM 1290 C C . THR A 1 161 ? 11.991 25.182 -18.860 1.00 65.50 161 THR A C 1
ATOM 1292 O O . THR A 1 161 ? 11.675 26.348 -19.066 1.00 65.50 161 THR A O 1
ATOM 1295 N N . GLU A 1 162 ? 13.225 24.809 -18.513 1.00 68.50 162 GLU A N 1
ATOM 1296 C CA . GLU A 1 162 ? 14.341 25.733 -18.279 1.00 68.50 162 GLU A CA 1
ATOM 1297 C C . GLU A 1 162 ? 15.169 25.938 -19.555 1.00 68.50 162 GLU A C 1
ATOM 1299 O O . GLU A 1 162 ? 15.150 27.020 -20.135 1.00 68.50 162 GLU A O 1
ATOM 1304 N N . CYS A 1 163 ? 15.836 24.892 -20.059 1.00 78.06 163 CYS A N 1
ATOM 1305 C CA . CYS A 1 163 ? 16.723 25.004 -21.225 1.00 78.06 163 CYS A CA 1
ATOM 1306 C C . CYS A 1 163 ? 16.020 24.836 -22.586 1.00 78.06 163 CYS A C 1
ATOM 1308 O O . CYS A 1 163 ? 16.649 24.994 -23.627 1.00 78.06 163 CYS A O 1
ATOM 1310 N N . ARG A 1 164 ? 14.717 24.506 -22.614 1.00 69.06 164 ARG A N 1
ATOM 1311 C CA . ARG A 1 164 ? 13.901 24.254 -23.829 1.00 69.06 164 ARG A CA 1
ATOM 1312 C C . ARG A 1 164 ? 14.349 23.088 -24.722 1.00 69.06 164 ARG A C 1
ATOM 1314 O O . ARG A 1 164 ? 13.671 22.799 -25.715 1.00 69.06 164 ARG A O 1
ATOM 1321 N N . GLU A 1 165 ? 15.409 22.373 -24.356 1.00 67.31 165 GLU A N 1
ATOM 1322 C CA . GLU A 1 165 ? 15.899 21.200 -25.081 1.00 67.31 165 GLU A CA 1
ATOM 1323 C C . GLU A 1 165 ? 14.913 20.028 -25.047 1.00 67.31 165 GLU A C 1
ATOM 1325 O O . GLU A 1 165 ? 14.143 19.850 -24.100 1.00 67.31 165 GLU A O 1
ATOM 1330 N N . LEU A 1 166 ? 14.938 19.208 -26.102 1.00 59.75 166 LEU A N 1
ATOM 1331 C CA . LEU A 1 166 ? 14.112 18.010 -26.211 1.00 59.75 166 LEU A CA 1
ATOM 1332 C C . LEU A 1 166 ? 14.734 16.862 -25.410 1.00 59.75 166 LEU A C 1
ATOM 1334 O O 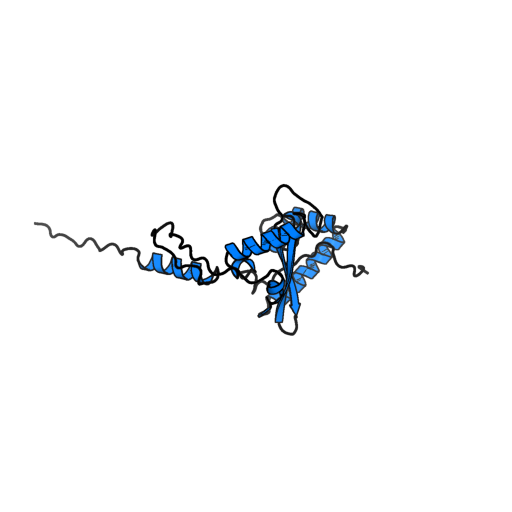. LEU A 1 166 ? 15.739 16.289 -25.825 1.00 59.75 166 LEU A O 1
ATOM 1338 N N . HIS A 1 167 ? 14.084 16.458 -24.322 1.00 58.38 167 HIS A N 1
ATOM 1339 C CA . HIS A 1 167 ? 14.432 15.230 -23.621 1.00 58.38 167 HIS A CA 1
ATOM 1340 C C . HIS A 1 167 ? 14.259 14.013 -24.544 1.00 58.38 167 HIS A C 1
ATOM 1342 O O . HIS A 1 167 ? 13.296 13.964 -25.329 1.00 58.38 167 HIS A O 1
ATOM 1348 N N . PRO A 1 168 ? 15.167 13.023 -24.459 1.00 55.94 168 PRO A N 1
ATOM 1349 C CA . PRO A 1 168 ? 15.044 11.798 -25.229 1.00 55.94 168 PRO A CA 1
ATOM 1350 C C . PRO A 1 168 ? 13.721 11.078 -24.902 1.00 55.94 168 PRO A C 1
ATOM 1352 O O . PRO A 1 168 ? 13.254 11.140 -23.761 1.00 55.94 168 PRO A O 1
ATOM 1355 N N . PRO A 1 169 ? 13.094 10.422 -25.897 1.00 55.94 169 PRO A N 1
ATOM 1356 C CA . PRO A 1 169 ? 11.901 9.609 -25.677 1.00 55.94 169 PRO A CA 1
ATOM 1357 C C . PRO A 1 169 ? 12.204 8.495 -24.666 1.00 55.94 169 PRO A C 1
ATOM 1359 O O . PRO A 1 169 ? 13.223 7.821 -24.804 1.00 55.94 169 PRO A O 1
ATOM 1362 N N . ASP A 1 170 ? 11.341 8.360 -23.653 1.00 56.28 170 ASP A N 1
ATOM 1363 C CA . ASP A 1 170 ? 11.374 7.416 -22.524 1.00 56.28 170 ASP A CA 1
ATOM 1364 C C . ASP A 1 170 ? 12.489 6.349 -22.573 1.00 56.28 170 ASP A C 1
ATOM 1366 O O . ASP A 1 170 ? 12.292 5.226 -23.038 1.00 56.28 170 ASP A O 1
ATOM 1370 N N . LYS A 1 171 ? 13.657 6.684 -22.017 1.00 48.34 171 LYS A N 1
ATOM 1371 C CA . LYS A 1 171 ? 14.619 5.717 -21.478 1.00 48.34 171 LYS A CA 1
ATOM 1372 C C . LYS A 1 171 ? 15.226 6.308 -20.220 1.00 48.34 171 LYS A C 1
ATOM 1374 O O . LYS A 1 171 ? 16.066 7.193 -20.318 1.00 48.34 171 LYS A O 1
ATOM 1379 N N . LEU A 1 172 ? 14.746 5.823 -19.079 1.00 46.16 172 LEU A N 1
ATOM 1380 C CA . LEU A 1 172 ? 15.329 5.802 -17.732 1.00 46.16 172 LEU A CA 1
ATOM 1381 C C . LEU A 1 172 ? 14.168 5.938 -16.741 1.00 46.16 172 LEU A C 1
ATOM 1383 O O . LEU A 1 172 ? 13.353 6.855 -16.825 1.00 46.16 172 LEU A O 1
ATOM 1387 N N . THR A 1 173 ? 14.086 4.974 -15.831 1.00 51.69 173 THR A N 1
ATOM 1388 C CA . THR A 1 173 ? 13.142 4.926 -14.712 1.00 51.69 173 THR A CA 1
ATOM 1389 C C . THR A 1 173 ? 13.119 6.252 -13.942 1.00 51.69 173 THR A C 1
ATOM 1391 O O . THR A 1 173 ? 14.094 7.018 -13.951 1.00 51.69 173 THR A O 1
ATOM 1394 N N . ALA A 1 174 ? 11.996 6.549 -13.278 1.00 46.28 174 ALA A N 1
ATOM 1395 C CA . ALA A 1 174 ? 11.643 7.888 -12.790 1.00 46.28 174 ALA A CA 1
ATOM 1396 C C . ALA A 1 174 ? 12.605 8.485 -11.738 1.00 46.28 174 ALA A C 1
ATOM 1398 O O . ALA A 1 174 ? 12.485 9.659 -11.385 1.00 46.28 174 ALA A O 1
ATOM 1399 N N . VAL A 1 175 ? 13.595 7.722 -11.269 1.00 43.53 175 VAL A N 1
ATOM 1400 C CA . VAL A 1 175 ? 14.613 8.178 -10.312 1.00 43.53 175 VAL A CA 1
ATOM 1401 C C . VAL A 1 175 ? 15.969 8.444 -10.982 1.00 43.53 175 VAL A C 1
ATOM 1403 O O . VAL A 1 175 ? 16.603 9.460 -10.688 1.00 43.53 175 VAL A O 1
ATOM 1406 N N . ALA A 1 176 ? 16.405 7.602 -11.926 1.00 43.38 176 ALA A N 1
ATOM 1407 C CA . ALA A 1 176 ? 17.702 7.756 -12.594 1.00 43.38 176 ALA A CA 1
ATOM 1408 C C . ALA A 1 176 ? 17.693 8.894 -13.633 1.00 43.38 176 ALA A C 1
ATOM 1410 O O . ALA A 1 176 ? 18.629 9.694 -13.683 1.00 43.38 176 ALA A O 1
ATOM 1411 N N . ALA A 1 177 ? 16.603 9.039 -14.399 1.00 46.19 177 ALA A N 1
ATOM 1412 C CA . ALA A 1 177 ? 16.482 10.074 -15.432 1.00 46.19 177 ALA A CA 1
ATOM 1413 C C . ALA A 1 177 ? 16.490 11.491 -14.841 1.00 46.19 177 ALA A C 1
ATOM 1415 O O . ALA A 1 177 ? 17.149 12.395 -15.351 1.00 46.19 177 ALA A O 1
ATOM 1416 N N . LYS A 1 178 ? 15.768 11.678 -13.729 1.00 42.47 178 LYS A N 1
ATOM 1417 C CA . LYS A 1 178 ? 15.588 12.988 -13.092 1.00 42.47 178 LYS A CA 1
ATOM 1418 C C . LYS A 1 178 ? 16.886 13.499 -12.455 1.00 42.47 178 LYS A C 1
ATOM 1420 O O . LYS A 1 178 ? 17.137 14.699 -12.466 1.00 42.47 178 LYS A O 1
ATOM 1425 N N . ARG A 1 179 ? 17.735 12.593 -11.948 1.00 45.81 179 ARG A N 1
ATOM 1426 C CA . ARG A 1 179 ? 19.064 12.927 -11.406 1.00 45.81 179 ARG A CA 1
ATOM 1427 C C . ARG A 1 179 ? 20.084 13.242 -12.505 1.00 45.81 179 ARG A C 1
ATOM 1429 O O . ARG A 1 179 ? 20.805 14.224 -12.375 1.00 45.81 179 ARG A O 1
ATOM 1436 N N . LEU A 1 180 ? 20.109 12.468 -13.592 1.00 45.53 180 LEU A N 1
ATOM 1437 C CA . LEU A 1 180 ? 21.067 12.658 -14.692 1.00 45.53 180 LEU A CA 1
ATOM 1438 C C . LEU A 1 180 ? 20.782 13.920 -15.524 1.00 45.53 180 LEU A C 1
ATOM 1440 O O . LEU A 1 180 ? 21.710 14.648 -15.865 1.00 45.53 180 LEU A O 1
ATOM 1444 N N . LEU A 1 181 ? 19.510 14.229 -15.797 1.00 47.84 181 LEU A N 1
ATOM 1445 C CA . LEU A 1 181 ? 19.136 15.384 -16.626 1.00 47.84 181 LEU A CA 1
ATOM 1446 C C . LEU A 1 181 ? 19.283 16.730 -15.887 1.00 47.84 181 LEU A C 1
ATOM 1448 O O . LEU A 1 181 ? 19.683 17.718 -16.497 1.00 47.84 181 LEU A O 1
ATOM 1452 N N . CYS A 1 182 ? 19.042 16.780 -14.569 1.00 42.81 182 CYS A N 1
ATOM 1453 C CA . CYS A 1 182 ? 19.268 17.995 -13.771 1.00 42.81 182 CYS A CA 1
ATOM 1454 C C . CYS A 1 182 ? 20.745 18.237 -13.406 1.00 42.81 182 CYS A C 1
ATOM 1456 O O . CYS A 1 182 ? 21.116 19.382 -13.151 1.00 42.81 182 CYS A O 1
ATOM 1458 N N . ALA A 1 183 ? 21.589 17.199 -13.354 1.00 50.50 183 ALA A N 1
ATOM 1459 C CA . ALA A 1 183 ? 23.023 17.358 -13.090 1.00 50.50 183 ALA A CA 1
ATOM 1460 C C . ALA A 1 183 ? 23.759 18.003 -14.279 1.00 50.50 183 ALA A C 1
ATOM 1462 O O . ALA A 1 183 ? 24.598 18.877 -14.074 1.00 50.50 183 ALA A O 1
ATOM 1463 N N . GLY A 1 184 ? 23.385 17.651 -15.516 1.00 50.16 184 GLY A N 1
ATOM 1464 C CA . GLY A 1 184 ? 23.951 18.257 -16.728 1.00 50.16 184 GLY A CA 1
ATOM 1465 C C . GLY A 1 184 ? 23.641 19.752 -16.877 1.00 50.16 184 GLY A C 1
ATOM 1466 O O . GLY A 1 184 ? 24.501 20.507 -17.316 1.00 50.16 184 GLY A O 1
ATOM 1467 N N . CYS A 1 185 ? 22.462 20.201 -16.430 1.00 42.38 185 CYS A N 1
ATOM 1468 C CA . CYS A 1 185 ? 22.064 21.614 -16.507 1.00 42.38 185 CYS A CA 1
ATOM 1469 C C . CYS A 1 185 ? 22.839 22.520 -15.529 1.00 42.38 185 CYS A C 1
ATOM 1471 O O . CYS A 1 185 ? 23.058 23.688 -15.829 1.00 42.38 185 CYS A O 1
ATOM 1473 N N . ARG A 1 186 ? 23.293 22.006 -14.372 1.00 47.94 186 ARG A N 1
ATOM 1474 C CA . ARG A 1 186 ? 24.111 22.785 -13.414 1.00 47.94 186 ARG A CA 1
ATOM 1475 C C . ARG A 1 186 ? 25.588 22.858 -13.793 1.00 47.94 186 ARG A C 1
ATOM 1477 O O . ARG A 1 186 ? 26.257 23.799 -13.395 1.00 47.94 186 ARG A O 1
ATOM 1484 N N . ALA A 1 187 ? 26.087 21.885 -14.553 1.00 48.81 187 ALA A N 1
ATOM 1485 C CA . ALA A 1 187 ? 27.476 21.856 -15.008 1.00 48.81 187 ALA A CA 1
ATOM 1486 C C . ALA A 1 187 ? 27.760 22.823 -16.178 1.00 48.81 187 ALA A C 1
ATOM 1488 O O . ALA A 1 187 ? 28.915 23.002 -16.545 1.00 48.81 187 ALA A O 1
ATOM 1489 N N . GLN A 1 188 ? 26.720 23.426 -16.765 1.00 47.94 188 GLN A N 1
ATOM 1490 C CA . GLN A 1 188 ? 26.808 24.337 -17.915 1.00 47.94 188 GLN A CA 1
ATOM 1491 C C . GLN A 1 188 ? 26.329 25.757 -17.588 1.00 47.94 188 GLN A C 1
ATOM 1493 O O . GLN A 1 188 ? 26.157 26.567 -18.498 1.00 47.94 188 GLN A O 1
ATOM 1498 N N . ALA A 1 189 ? 26.107 26.079 -16.308 1.00 42.47 189 ALA A N 1
ATOM 1499 C CA . ALA A 1 189 ? 25.950 27.476 -15.925 1.00 42.47 189 ALA A CA 1
ATOM 1500 C C . ALA A 1 189 ? 27.232 28.217 -16.352 1.00 42.47 189 ALA A C 1
ATOM 1502 O O . ALA A 1 189 ? 28.320 27.745 -16.009 1.00 42.47 189 ALA A O 1
ATOM 1503 N N . PRO A 1 190 ? 27.142 29.311 -17.129 1.00 43.75 190 PRO A N 1
ATOM 1504 C CA . PRO A 1 190 ? 28.324 30.071 -17.498 1.00 43.75 190 PRO A CA 1
ATOM 1505 C C . PRO A 1 190 ? 29.010 30.520 -16.207 1.00 43.75 190 PRO A C 1
AT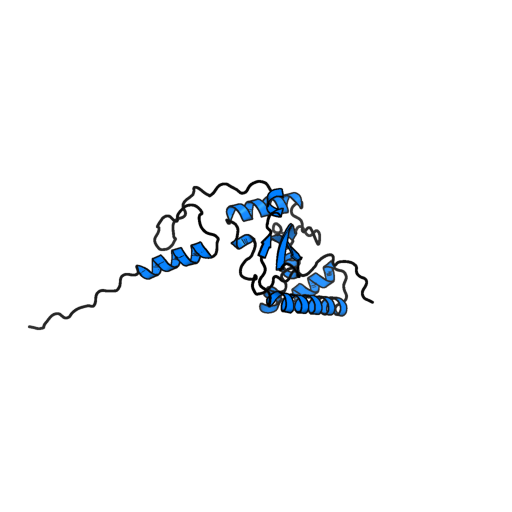OM 1507 O O . PRO A 1 190 ? 28.407 31.198 -15.379 1.00 43.75 190 PRO A O 1
ATOM 1510 N N . THR A 1 191 ? 30.256 30.096 -16.003 1.00 48.12 191 THR A N 1
ATOM 1511 C CA . THR A 1 191 ? 31.137 30.765 -15.050 1.00 48.12 191 THR A CA 1
ATOM 1512 C C . THR A 1 191 ? 31.336 32.171 -15.590 1.00 48.12 191 THR A C 1
ATOM 1514 O O . THR A 1 191 ? 31.920 32.317 -16.667 1.00 48.12 191 THR A O 1
ATOM 1517 N N . ASP A 1 192 ? 30.811 33.173 -14.887 1.00 47.53 192 ASP A N 1
ATOM 1518 C CA . ASP A 1 192 ? 31.069 34.577 -15.197 1.00 47.53 192 ASP A CA 1
ATOM 1519 C C . ASP A 1 192 ? 32.582 34.766 -15.386 1.00 47.53 192 ASP A C 1
ATOM 1521 O O . ASP A 1 192 ? 33.354 34.459 -14.468 1.00 47.53 192 ASP A O 1
ATOM 1525 N N . PRO A 1 193 ? 33.054 35.207 -16.566 1.00 41.72 193 PRO A N 1
ATOM 1526 C CA . PRO A 1 193 ? 34.447 35.565 -16.709 1.00 41.72 193 PRO A CA 1
ATOM 1527 C C . PRO A 1 193 ? 34.700 36.784 -15.827 1.00 41.72 193 PRO A C 1
ATOM 1529 O O . PRO A 1 193 ? 34.032 37.811 -15.946 1.00 41.72 193 PRO A O 1
ATOM 1532 N N . ALA A 1 194 ? 35.669 36.625 -14.928 1.00 45.75 194 ALA A N 1
ATOM 1533 C CA . ALA A 1 194 ? 36.227 37.678 -14.105 1.00 45.75 194 ALA A CA 1
ATOM 1534 C C . ALA A 1 194 ? 36.382 38.975 -14.914 1.00 45.75 194 ALA A C 1
ATOM 1536 O O . ALA A 1 194 ? 37.053 39.001 -15.948 1.00 45.75 194 ALA A O 1
ATOM 1537 N N . THR A 1 195 ? 35.773 40.055 -14.426 1.00 43.16 195 THR A N 1
ATOM 1538 C CA . THR A 1 195 ? 36.124 41.418 -14.815 1.00 43.16 195 THR A CA 1
ATOM 1539 C C . THR A 1 195 ? 37.577 41.654 -14.417 1.00 43.16 195 THR A C 1
ATOM 1541 O O . THR A 1 195 ? 37.869 41.929 -13.255 1.00 43.16 195 THR A O 1
ATOM 1544 N N . GLY A 1 196 ? 38.480 41.454 -15.376 1.00 38.69 196 GLY A N 1
ATOM 1545 C CA . GLY A 1 196 ? 39.872 41.868 -15.300 1.00 38.69 196 GLY A CA 1
ATOM 1546 C C . GLY A 1 196 ? 39.985 43.380 -15.469 1.00 38.69 196 GLY A C 1
ATOM 1547 O O . GLY A 1 196 ? 39.294 43.978 -16.296 1.00 38.69 196 GLY A O 1
ATOM 1548 N N . ASP A 1 197 ? 40.850 43.956 -14.645 1.00 44.03 197 ASP A N 1
ATOM 1549 C CA . ASP A 1 197 ? 41.190 45.369 -14.550 1.00 44.03 197 ASP A CA 1
ATOM 1550 C C . ASP A 1 197 ? 41.538 46.029 -15.894 1.00 44.03 197 ASP A C 1
ATOM 1552 O O . ASP A 1 197 ? 42.269 45.477 -16.719 1.00 44.03 197 ASP A O 1
ATOM 1556 N N . ALA A 1 198 ? 41.086 47.274 -16.057 1.00 39.62 198 ALA A N 1
ATOM 1557 C CA . ALA A 1 198 ? 41.665 48.228 -16.997 1.00 39.62 198 ALA A CA 1
ATOM 1558 C C . ALA A 1 198 ? 42.672 49.124 -16.245 1.00 39.62 198 ALA A C 1
ATOM 1560 O O . ALA A 1 198 ? 42.343 49.604 -15.157 1.00 39.62 198 ALA A O 1
ATOM 1561 N N . PRO A 1 199 ? 43.880 49.381 -16.782 1.00 48.47 199 PRO A N 1
ATOM 1562 C CA . PRO A 1 199 ? 44.836 50.272 -16.140 1.00 48.47 199 PRO A CA 1
ATOM 1563 C C . PRO A 1 199 ? 44.436 51.739 -16.354 1.00 48.47 199 PRO A C 1
ATOM 1565 O O . PRO A 1 199 ? 44.002 52.132 -17.438 1.00 48.47 199 PRO A O 1
ATOM 1568 N N . ASN A 1 200 ? 44.595 52.535 -15.297 1.00 44.09 200 ASN A N 1
ATOM 1569 C CA . ASN A 1 200 ? 44.419 53.984 -15.307 1.00 44.09 200 ASN A CA 1
ATOM 1570 C C . ASN A 1 200 ? 45.550 54.668 -16.095 1.00 44.09 200 ASN A C 1
ATOM 1572 O O . ASN A 1 200 ? 46.702 54.233 -16.031 1.00 44.09 200 ASN A O 1
ATOM 1576 N N . VAL A 1 201 ? 45.175 55.735 -16.804 1.00 44.03 201 VAL A N 1
ATOM 1577 C CA . VAL A 1 201 ? 46.050 56.734 -17.446 1.00 44.03 201 VAL A CA 1
ATOM 1578 C C . VAL A 1 201 ? 46.785 57.555 -16.390 1.00 44.03 201 VAL A C 1
ATOM 1580 O O . VAL A 1 201 ? 46.160 57.842 -15.343 1.00 44.03 201 VAL A O 1
#

pLDDT: mean 80.34, std 18.96, range [38.69, 98.12]

Foldseek 3Di:
DPDPDDFLQDAAEDAPLCPVPDPCLQDDVVQLVLQLVVQQVVLVQAAPRQRHNPPDRFDKDFDWDADPVQQETEGPGIHGHHPLSVCLNHVPVCVVVVNNVVNLVSSCVSRVHDSVVSVVSVVVVVVVSVVSNVDDHHYHHVRCCVSPDGDDFDPDFDADPPPRDTDHTDDDGNPPSVVVVVVVVVVPDDPPPDPDDDDDD

Solvent-accessible surface area (backbone atoms only — not comparable to full-atom values): 11965 Å² total; per-residue (Å²): 134,83,78,92,67,79,64,70,65,59,70,58,72,68,29,66,76,41,62,87,63,44,75,67,45,71,36,57,70,70,49,45,51,50,53,38,48,56,38,20,56,75,43,72,38,18,10,74,71,83,60,50,47,76,96,55,76,38,46,67,44,79,40,74,45,76,42,82,86,81,29,35,40,30,45,66,47,73,44,19,24,33,71,68,58,46,42,29,22,45,38,68,65,36,44,78,69,74,41,40,66,66,34,51,54,50,43,22,62,72,52,74,45,52,73,68,57,43,49,57,50,49,53,53,52,50,54,51,30,55,60,51,33,76,47,81,69,46,83,40,60,75,49,54,59,80,76,48,81,79,73,76,70,52,84,68,58,50,61,42,92,83,83,57,48,70,44,77,45,72,78,61,50,64,65,60,40,58,54,56,60,57,51,57,60,65,75,63,58,79,75,78,77,76,88,73,85,79,86,84,131

Nearest PDB structures (foldseek):
  3dm5-assembly1_A  TM=6.259E-01  e=4.166E+00  Pyrococcus furiosus
  2rn7-assembly1_A  TM=3.510E-01  e=1.596E+00  Shigella flexneri

Radius of gyration: 22.94 Å; Cα contacts (8 Å, |Δi|>4): 235; chains: 1; bounding box: 64×73×51 Å

Organism: NCBI:txid225051

Secondary structure (DSSP, 8-state):
----PPPSS------GGGTT--HHHHS-HHHHHHHHHHHHHHTTTS-TTT----SSPPEEEEEEEEETTTTEEEEEEEEEE-HHHHHHHTHHHHHHTT-HHHHHHHHHHHHT--HHHHHHHHHHHHHHHHHHTTSPPEEE-GGGGGG-SPPPPP--PPBPTTT--BPPSS-S-TTHHHHHHHHHHHTTS------PPPPP-